Protein AF-A0A3G6PFH8-F1 (afdb_monomer)

Structure (mmCIF, N/CA/C/O backbone):
data_AF-A0A3G6PFH8-F1
#
_entry.id   AF-A0A3G6PFH8-F1
#
loop_
_atom_site.group_PDB
_atom_site.id
_atom_site.type_symbol
_atom_site.label_atom_id
_atom_site.label_alt_id
_atom_site.label_comp_id
_atom_site.label_asym_id
_atom_site.label_entity_id
_atom_site.label_seq_id
_atom_site.pdbx_PDB_ins_code
_atom_site.Cartn_x
_atom_site.Cartn_y
_atom_site.Cartn_z
_atom_site.occupancy
_atom_site.B_iso_or_equiv
_atom_site.auth_seq_id
_atom_site.auth_comp_id
_atom_site.auth_asym_id
_atom_site.auth_atom_id
_atom_site.pdbx_PDB_model_num
ATOM 1 N N . MET A 1 1 ? -8.688 24.737 15.561 1.00 39.75 1 MET A N 1
ATOM 2 C CA . MET A 1 1 ? -9.564 23.925 16.430 1.00 39.75 1 MET A CA 1
ATOM 3 C C . MET A 1 1 ? -8.776 22.702 16.841 1.00 39.75 1 MET A C 1
ATOM 5 O O . MET A 1 1 ? -8.365 21.952 15.962 1.00 39.75 1 MET A O 1
ATOM 9 N N . GLN A 1 2 ? -8.472 22.577 18.130 1.00 43.28 2 GLN A N 1
ATOM 10 C CA . GLN A 1 2 ? -7.888 21.355 18.678 1.00 43.28 2 GLN A CA 1
ATOM 11 C C . GLN A 1 2 ? -8.928 20.221 18.587 1.00 43.28 2 GLN A C 1
ATOM 13 O O . GLN A 1 2 ? -10.122 20.503 18.712 1.00 43.28 2 GLN A O 1
ATOM 18 N N . PRO A 1 3 ? -8.517 18.976 18.296 1.00 54.31 3 PRO A N 1
ATOM 19 C CA . PRO A 1 3 ? -9.426 17.833 18.287 1.00 54.31 3 PRO A CA 1
ATOM 20 C C . PRO A 1 3 ? -9.998 17.598 19.690 1.00 54.31 3 PRO A C 1
ATOM 22 O O . PRO A 1 3 ? -9.260 17.666 20.670 1.00 54.31 3 PRO A O 1
ATOM 25 N N . ASN A 1 4 ? -11.299 17.313 19.780 1.00 59.47 4 ASN A N 1
ATOM 26 C CA . ASN A 1 4 ? -11.934 16.930 21.039 1.00 59.47 4 ASN A CA 1
ATOM 27 C C . ASN A 1 4 ? -11.583 15.458 21.307 1.00 59.47 4 ASN A C 1
ATOM 29 O O . ASN A 1 4 ? -12.061 14.581 20.582 1.00 59.47 4 ASN A O 1
ATOM 33 N N . LEU A 1 5 ? -10.667 15.220 22.248 1.00 65.31 5 LEU A N 1
ATOM 34 C CA . LEU A 1 5 ? -10.137 13.901 22.592 1.00 65.31 5 LEU A CA 1
ATOM 35 C C . LEU A 1 5 ? -10.894 13.343 23.792 1.00 65.31 5 LEU A C 1
ATOM 37 O O . LEU A 1 5 ? -10.887 13.976 24.840 1.00 65.31 5 LEU A O 1
ATOM 41 N N . ILE A 1 6 ? -11.490 12.161 23.643 1.00 72.88 6 ILE A N 1
ATOM 42 C CA . ILE A 1 6 ? -12.331 11.553 24.683 1.00 72.88 6 ILE A CA 1
ATOM 43 C C . ILE A 1 6 ? -11.741 10.246 25.222 1.00 72.88 6 ILE A C 1
ATOM 45 O O . ILE A 1 6 ? -11.147 9.462 24.471 1.00 72.88 6 ILE A O 1
ATOM 49 N N . GLN A 1 7 ? -11.910 10.022 26.529 1.00 81.12 7 GLN A N 1
ATOM 50 C CA . GLN A 1 7 ? -11.615 8.754 27.214 1.00 81.12 7 GLN A CA 1
ATOM 51 C C . GLN A 1 7 ? -12.843 7.827 27.213 1.00 81.12 7 GLN A C 1
ATOM 53 O O . GLN A 1 7 ? -13.920 8.215 26.765 1.00 81.12 7 GLN A O 1
ATOM 58 N N . GLN A 1 8 ? -12.706 6.593 27.709 1.00 83.88 8 GLN A N 1
ATOM 59 C CA . GLN A 1 8 ? -13.779 5.594 27.646 1.00 83.88 8 GLN A CA 1
ATOM 60 C C . GLN A 1 8 ? -15.090 6.063 28.298 1.00 83.88 8 GLN A C 1
ATOM 62 O O . GLN A 1 8 ? -16.143 5.952 27.676 1.00 83.88 8 GLN A O 1
ATOM 67 N N . GLU A 1 9 ? -15.045 6.610 29.514 1.00 84.81 9 GLU A N 1
ATOM 68 C CA . GLU A 1 9 ? -16.251 7.097 30.205 1.00 84.81 9 GLU A CA 1
ATOM 69 C C . GLU A 1 9 ? -16.936 8.225 29.426 1.00 84.81 9 GLU A C 1
ATOM 71 O O . GLU A 1 9 ? -18.150 8.220 29.235 1.00 84.81 9 GLU A O 1
ATOM 76 N N . GLU A 1 10 ? -16.149 9.161 28.901 1.00 86.56 10 GLU A N 1
ATOM 77 C CA . GLU A 1 10 ? -16.643 10.275 28.095 1.00 86.56 10 GLU A CA 1
ATOM 78 C C . GLU A 1 10 ? -17.239 9.802 26.761 1.00 86.56 10 GLU A C 1
ATOM 80 O O . GLU A 1 10 ? -18.262 10.324 26.321 1.00 86.56 10 GLU A O 1
ATOM 85 N N . TYR A 1 11 ? -16.665 8.763 26.151 1.00 89.12 11 TYR A N 1
ATOM 86 C CA . TYR A 1 11 ? -17.206 8.122 24.955 1.00 89.12 11 TYR A CA 1
ATOM 87 C C . TYR A 1 11 ? -18.565 7.476 25.198 1.00 89.12 11 TYR A C 1
ATOM 89 O O . TYR A 1 11 ? -19.499 7.706 24.426 1.00 89.12 11 TYR A O 1
ATOM 97 N N . ILE A 1 12 ? -18.701 6.713 26.282 1.00 89.88 12 ILE A N 1
ATOM 98 C CA . ILE A 1 12 ? -19.975 6.090 26.650 1.00 89.88 12 ILE A CA 1
ATOM 99 C C . ILE A 1 12 ? -21.016 7.168 26.974 1.00 89.88 12 ILE A C 1
ATOM 101 O O . ILE A 1 12 ? -22.128 7.124 26.446 1.00 89.88 12 ILE A O 1
ATOM 105 N N . ASN A 1 13 ? -20.645 8.189 27.750 1.00 89.88 13 ASN A N 1
ATOM 106 C CA . ASN A 1 13 ? -21.526 9.316 28.064 1.00 89.88 13 ASN A CA 1
ATOM 107 C C . ASN A 1 13 ? -21.960 10.082 26.807 1.00 89.88 13 ASN A C 1
ATOM 109 O O . ASN A 1 13 ? -23.114 10.496 26.699 1.00 89.88 13 ASN A O 1
ATOM 113 N N . HIS A 1 14 ? -21.057 10.249 25.838 1.00 88.50 14 HIS A N 1
ATOM 114 C CA . HIS A 1 14 ? -21.364 10.875 24.558 1.00 88.50 14 HIS A CA 1
ATOM 115 C C . HIS A 1 14 ? -22.335 10.027 23.726 1.00 88.50 14 HIS A C 1
ATOM 117 O O . HIS A 1 14 ? -23.302 10.565 23.189 1.00 88.50 14 HIS A O 1
ATOM 123 N N . LEU A 1 15 ? -22.102 8.715 23.620 1.00 88.88 15 LEU A N 1
ATOM 124 C CA . LEU A 1 15 ? -22.983 7.792 22.894 1.00 88.88 15 LEU A CA 1
ATOM 125 C C . LEU A 1 15 ? -24.393 7.732 23.487 1.00 88.88 15 LEU A C 1
ATOM 127 O O . LEU A 1 15 ? -25.372 7.673 22.750 1.00 88.88 15 LEU A O 1
ATOM 131 N N . LEU A 1 16 ? -24.492 7.743 24.815 1.00 92.50 16 LEU A N 1
ATOM 132 C CA . LEU A 1 16 ? -25.754 7.616 25.542 1.00 92.50 16 LEU A CA 1
ATOM 133 C C . LEU A 1 16 ? -26.426 8.962 25.821 1.00 92.50 16 LEU A C 1
ATOM 135 O O . LEU A 1 16 ? -27.450 9.018 26.509 1.00 92.50 16 LEU A O 1
ATOM 139 N N . LYS A 1 17 ? -25.878 10.057 25.287 1.00 91.00 17 LYS A N 1
ATOM 140 C CA . LYS A 1 17 ? -26.437 11.394 25.460 1.00 91.00 17 LYS A CA 1
ATOM 141 C C . LYS A 1 17 ? -27.883 11.413 24.958 1.00 91.00 17 LYS A C 1
ATOM 143 O O . LYS A 1 17 ? -28.155 11.095 23.806 1.00 91.00 17 LYS A O 1
ATOM 148 N N . ASN A 1 18 ? -28.803 11.829 25.828 1.00 92.06 18 ASN A N 1
ATOM 149 C CA . ASN A 1 18 ? -30.253 11.871 25.586 1.00 92.06 18 ASN A CA 1
ATOM 150 C C . ASN A 1 18 ? -30.947 10.498 25.448 1.00 92.06 18 ASN A C 1
ATOM 152 O O . ASN A 1 18 ? -32.112 10.453 25.056 1.00 92.06 18 ASN A O 1
ATOM 156 N N . ILE A 1 19 ? -30.281 9.390 25.793 1.00 93.62 19 ILE A N 1
ATOM 157 C CA . ILE A 1 19 ? -30.895 8.055 25.823 1.00 93.62 19 ILE A CA 1
ATOM 158 C C . ILE A 1 19 ? -31.436 7.762 27.236 1.00 93.62 19 ILE A C 1
ATOM 160 O O . ILE A 1 19 ? -30.666 7.826 28.204 1.00 93.62 19 ILE A O 1
ATOM 164 N N . PRO A 1 20 ? -32.732 7.410 27.390 1.00 94.31 20 PRO A N 1
ATOM 165 C CA . PRO A 1 20 ? -33.303 7.005 28.678 1.00 94.31 20 PRO A CA 1
ATOM 166 C C . PRO A 1 20 ? -32.535 5.830 29.290 1.00 94.31 20 PRO A C 1
ATOM 168 O O . PRO A 1 20 ? -32.211 4.888 28.569 1.00 94.31 20 PRO A O 1
ATOM 171 N N . ARG A 1 21 ? -32.286 5.851 30.611 1.00 92.00 21 ARG A N 1
ATOM 172 C CA . ARG A 1 21 ? -31.471 4.831 31.313 1.00 92.00 21 ARG A CA 1
ATOM 173 C C . ARG A 1 21 ? -31.900 3.396 31.012 1.00 92.00 21 ARG A C 1
ATOM 175 O O . ARG A 1 21 ? -31.050 2.545 30.799 1.00 92.00 21 ARG A O 1
ATOM 182 N N . GLU A 1 22 ? -33.204 3.161 30.920 1.00 94.25 22 GLU A N 1
ATOM 183 C CA . GLU A 1 22 ? -33.795 1.850 30.621 1.00 94.25 22 GLU A CA 1
ATOM 184 C C . GLU A 1 22 ? -33.365 1.291 29.256 1.00 94.25 22 GLU A C 1
ATOM 186 O O . GLU A 1 22 ? -33.201 0.084 29.110 1.00 94.25 22 GLU A O 1
ATOM 191 N N . LYS A 1 23 ? -33.117 2.162 28.268 1.00 94.56 23 LYS A N 1
ATOM 192 C CA . LYS A 1 23 ? -32.720 1.780 26.902 1.00 94.56 23 LYS A CA 1
ATOM 193 C C . LYS A 1 23 ? -31.207 1.748 26.687 1.00 94.56 23 LYS A C 1
ATOM 195 O O . LYS A 1 23 ? -30.745 1.236 25.671 1.00 94.56 23 LYS A O 1
ATOM 200 N N . GLN A 1 24 ? -30.416 2.287 27.615 1.00 93.31 24 GLN A N 1
ATOM 201 C CA . GLN A 1 24 ? -28.958 2.362 27.466 1.00 93.31 24 GLN A CA 1
ATOM 202 C C . GLN A 1 24 ? -28.293 0.991 27.248 1.00 93.31 24 GLN A C 1
ATOM 204 O O . GLN A 1 24 ? -27.443 0.902 26.359 1.00 93.31 24 GLN A O 1
ATOM 209 N N . PRO A 1 25 ? -28.678 -0.092 27.958 1.00 93.44 25 PRO A N 1
ATOM 210 C CA . PRO A 1 25 ? -28.088 -1.409 27.726 1.00 93.44 25 PRO A CA 1
ATOM 211 C C . PRO A 1 25 ? -28.339 -1.941 26.311 1.00 93.44 25 PRO A C 1
ATOM 213 O O . PRO A 1 25 ? -27.457 -2.571 25.729 1.00 93.44 25 PRO A O 1
ATOM 216 N N . GLU A 1 26 ? -29.522 -1.689 25.746 1.00 94.81 26 GLU A N 1
ATOM 217 C CA . GLU A 1 26 ? -29.869 -2.108 24.383 1.00 94.81 26 GLU A CA 1
ATOM 218 C C . GLU A 1 26 ? -29.050 -1.336 23.347 1.00 94.81 26 GLU A C 1
ATOM 220 O O . GLU A 1 26 ? -28.430 -1.948 22.477 1.00 94.81 26 GLU A O 1
ATOM 225 N N . VAL A 1 27 ? -28.954 -0.012 23.505 1.00 94.50 27 VAL A N 1
ATOM 226 C CA . VAL A 1 27 ? -28.163 0.854 22.618 1.00 94.50 27 VAL A CA 1
ATOM 227 C C . VAL A 1 27 ? -26.681 0.471 22.635 1.00 94.50 27 VAL A C 1
ATOM 229 O O . VAL A 1 27 ? -26.058 0.402 21.576 1.00 94.50 27 VAL A O 1
ATOM 232 N N . LEU A 1 28 ? -26.107 0.174 23.807 1.00 94.81 28 LEU A N 1
ATOM 233 C CA . LEU A 1 28 ? -24.714 -0.280 23.904 1.00 94.81 28 LEU A CA 1
ATOM 234 C C . LEU A 1 28 ? -24.500 -1.615 23.185 1.00 94.81 28 LEU A C 1
ATOM 236 O O . LEU A 1 28 ? -23.532 -1.754 22.434 1.00 94.81 28 LEU A O 1
ATOM 240 N N . LYS A 1 29 ? -25.403 -2.585 23.378 1.00 95.31 29 LYS A N 1
ATOM 241 C CA . LYS A 1 29 ? -25.332 -3.892 22.706 1.00 95.31 29 LYS A CA 1
ATOM 242 C C . LYS A 1 29 ? -25.423 -3.754 21.189 1.00 95.31 29 LYS A C 1
ATOM 244 O O . LYS A 1 29 ? -24.652 -4.394 20.473 1.00 95.31 29 LYS A O 1
ATOM 249 N N . GLU A 1 30 ? -26.333 -2.919 20.697 1.00 96.06 30 GLU A N 1
ATOM 250 C CA . GLU A 1 30 ? -26.492 -2.673 19.264 1.00 96.06 30 GLU A CA 1
ATOM 251 C C . GLU A 1 30 ? -25.275 -1.947 18.676 1.00 96.06 30 GLU A C 1
ATOM 253 O O . GLU A 1 30 ? -24.742 -2.374 17.652 1.00 96.06 30 GLU A O 1
ATOM 258 N N . ALA A 1 31 ? -24.765 -0.914 19.353 1.00 95.06 31 ALA A N 1
ATOM 259 C CA . ALA A 1 31 ? -23.550 -0.215 18.940 1.00 95.06 31 ALA A CA 1
ATOM 260 C C . ALA A 1 31 ? -22.342 -1.162 18.873 1.00 95.06 31 ALA A C 1
ATOM 262 O O . ALA A 1 31 ? -21.577 -1.123 17.908 1.00 95.06 31 ALA A O 1
ATOM 263 N N . TYR A 1 32 ? -22.196 -2.048 19.863 1.00 95.44 32 TYR A N 1
ATOM 264 C CA . TYR A 1 32 ? -21.127 -3.043 19.893 1.00 95.44 32 TYR A CA 1
ATOM 265 C C . TYR A 1 32 ? -21.248 -4.048 18.747 1.00 95.44 32 TYR A C 1
ATOM 267 O O . TYR A 1 32 ? -20.271 -4.291 18.038 1.00 95.44 32 TYR A O 1
ATOM 275 N N . LYS A 1 33 ? -22.457 -4.566 18.498 1.00 96.38 33 LYS A N 1
ATOM 276 C CA . LYS A 1 33 ? -22.733 -5.449 17.358 1.00 96.38 33 LYS A CA 1
ATOM 277 C C . LYS A 1 33 ? -22.408 -4.767 16.026 1.00 96.38 33 LYS A C 1
ATOM 279 O O . LYS A 1 33 ? -21.685 -5.338 15.214 1.00 96.38 33 LYS A O 1
ATOM 284 N N . ASN A 1 34 ? -22.855 -3.528 15.837 1.00 96.50 34 ASN A N 1
ATOM 285 C CA . ASN A 1 34 ? -22.576 -2.757 14.627 1.00 96.50 34 ASN A CA 1
ATOM 286 C C . ASN A 1 34 ? -21.071 -2.522 14.437 1.00 96.50 34 ASN A C 1
ATOM 288 O O . ASN A 1 34 ? -20.571 -2.624 13.315 1.00 96.50 34 ASN A O 1
ATOM 292 N N . ALA A 1 35 ? -20.329 -2.254 15.515 1.00 95.50 35 ALA A N 1
ATOM 293 C CA . ALA A 1 35 ? -18.878 -2.105 15.455 1.00 95.50 35 ALA A CA 1
ATOM 294 C C . ALA A 1 35 ? -18.178 -3.421 15.062 1.00 95.50 35 ALA A C 1
ATOM 296 O O . ALA A 1 35 ? -17.274 -3.402 14.223 1.00 95.50 35 ALA A O 1
ATOM 297 N N . LEU A 1 36 ? -18.621 -4.564 15.602 1.00 95.62 36 LEU A N 1
ATOM 298 C CA . LEU A 1 36 ? -18.115 -5.893 15.234 1.00 95.62 36 LEU A CA 1
ATOM 299 C C . LEU A 1 36 ? -18.386 -6.230 13.763 1.00 95.62 36 LEU A C 1
ATOM 301 O O . LEU A 1 36 ? -17.460 -6.613 13.039 1.00 95.62 36 LEU A O 1
ATOM 305 N N . ASP A 1 37 ? -19.626 -6.047 13.313 1.00 9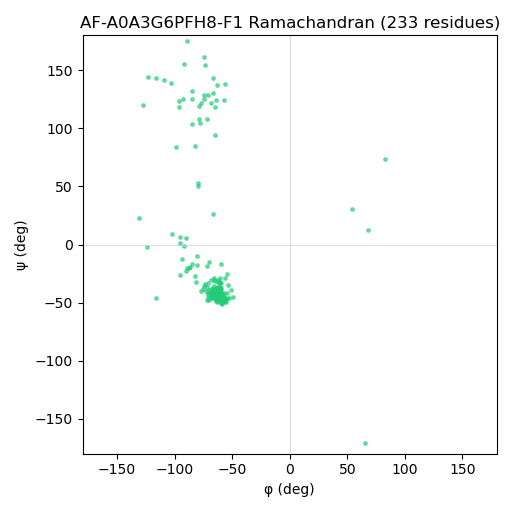7.38 37 ASP A N 1
ATOM 306 C CA . ASP A 1 37 ? -20.037 -6.331 11.937 1.00 97.38 37 ASP A CA 1
ATOM 307 C C . ASP A 1 37 ? -19.294 -5.424 10.946 1.00 97.38 37 ASP A C 1
ATOM 309 O O . ASP A 1 37 ? -18.766 -5.897 9.935 1.00 97.38 37 ASP A O 1
ATOM 313 N N . THR A 1 38 ? -19.141 -4.139 11.280 1.00 96.50 38 THR A N 1
ATOM 314 C CA . THR A 1 38 ? -18.393 -3.188 10.446 1.00 96.50 38 THR A CA 1
ATOM 315 C C . THR A 1 38 ? -16.901 -3.515 10.411 1.00 96.50 38 THR A C 1
ATOM 317 O O . THR A 1 38 ? -16.294 -3.487 9.340 1.00 96.50 38 THR A O 1
ATOM 320 N N . ARG A 1 39 ? -16.289 -3.906 11.538 1.00 95.00 39 ARG A N 1
ATOM 321 C CA . ARG A 1 39 ? -14.891 -4.368 11.551 1.00 95.00 39 ARG A CA 1
ATOM 322 C C . ARG A 1 39 ? -14.707 -5.584 10.646 1.00 95.00 39 ARG A C 1
ATOM 324 O O . ARG A 1 39 ? -13.749 -5.625 9.872 1.00 95.00 39 ARG A O 1
ATOM 331 N N . LYS A 1 40 ? -15.597 -6.575 10.739 1.00 95.69 40 LYS A N 1
ATOM 332 C CA . LYS A 1 40 ? -15.550 -7.775 9.891 1.00 95.69 40 LYS A CA 1
ATOM 333 C C . LYS A 1 40 ? -15.669 -7.402 8.412 1.00 95.69 40 LYS A C 1
ATOM 335 O O . LYS A 1 40 ? -14.890 -7.897 7.597 1.00 95.69 40 LYS A O 1
ATOM 340 N N . PHE A 1 41 ? -16.588 -6.499 8.084 1.00 95.50 41 PHE A N 1
ATOM 341 C CA . PHE A 1 41 ? -16.759 -5.977 6.732 1.00 95.50 41 PHE A CA 1
ATOM 342 C C . PHE A 1 41 ? -15.500 -5.262 6.212 1.00 95.50 41 PHE A C 1
ATOM 344 O O . PHE A 1 41 ? -15.053 -5.538 5.101 1.00 95.50 41 PHE A O 1
ATOM 351 N N . GLU A 1 42 ? -14.856 -4.417 7.022 1.00 93.94 42 GLU A N 1
ATOM 352 C CA . GLU A 1 42 ? -13.605 -3.742 6.644 1.00 93.94 42 GLU A CA 1
ATOM 353 C C . GLU A 1 42 ? -12.425 -4.705 6.443 1.00 93.94 42 GLU A C 1
ATOM 355 O O . GLU A 1 42 ? -11.543 -4.450 5.616 1.00 93.94 42 GLU A O 1
ATOM 360 N N . ILE A 1 43 ? -12.386 -5.823 7.175 1.00 93.50 43 ILE A N 1
ATOM 361 C CA . ILE A 1 43 ? -11.398 -6.889 6.952 1.00 93.50 43 ILE A CA 1
ATOM 362 C C . ILE A 1 43 ? -11.655 -7.588 5.610 1.00 93.50 43 ILE A C 1
ATOM 364 O O . ILE A 1 43 ? -10.709 -7.800 4.851 1.00 93.50 43 ILE A O 1
ATOM 368 N N . ASP A 1 44 ? -12.908 -7.910 5.286 1.00 95.12 44 ASP A N 1
ATOM 369 C CA . ASP A 1 44 ? -13.256 -8.538 4.003 1.00 95.12 44 ASP A CA 1
ATOM 370 C C . ASP A 1 44 ? -12.932 -7.610 2.822 1.00 95.12 44 ASP A C 1
ATOM 372 O O . ASP A 1 44 ? -12.233 -7.987 1.877 1.00 95.12 44 ASP A O 1
ATOM 376 N N . LEU A 1 45 ? -13.344 -6.343 2.913 1.00 93.44 45 LEU A N 1
ATOM 377 C CA . LEU A 1 45 ? -13.033 -5.344 1.898 1.00 93.44 45 LEU A CA 1
ATOM 378 C C . LEU A 1 45 ? -11.528 -5.124 1.723 1.00 93.44 45 LEU A C 1
ATOM 380 O O . LEU A 1 45 ? -11.072 -4.893 0.601 1.00 93.44 45 LEU A O 1
ATOM 384 N N . TYR A 1 46 ? -10.751 -5.181 2.805 1.00 93.25 46 TYR A N 1
ATOM 385 C CA . TYR A 1 46 ? -9.297 -5.074 2.735 1.00 93.25 46 TYR A CA 1
ATOM 386 C C . TYR A 1 46 ? -8.694 -6.151 1.828 1.00 93.25 46 TYR A C 1
ATOM 388 O O . TYR A 1 46 ? -7.912 -5.826 0.930 1.00 93.25 46 TYR A O 1
ATOM 396 N N . TRP A 1 47 ? -9.110 -7.405 2.010 1.00 92.25 47 TRP A N 1
ATOM 397 C CA . TRP A 1 47 ? -8.645 -8.513 1.181 1.00 92.25 47 TRP A CA 1
ATOM 398 C C . TRP A 1 47 ? -9.149 -8.413 -0.256 1.00 92.25 47 TRP A C 1
ATOM 400 O O . TRP A 1 47 ? -8.341 -8.529 -1.175 1.00 92.25 47 TRP A O 1
ATOM 410 N N . ARG A 1 48 ? -10.432 -8.087 -0.473 1.00 93.81 48 ARG A N 1
ATOM 411 C CA . ARG A 1 48 ? -10.980 -7.899 -1.830 1.00 93.81 48 ARG A CA 1
ATOM 412 C C . ARG A 1 48 ? -10.220 -6.836 -2.617 1.00 93.81 48 ARG A C 1
ATOM 414 O O . ARG A 1 48 ? -9.852 -7.065 -3.766 1.00 93.81 48 ARG A O 1
ATOM 421 N N . ARG A 1 49 ? -9.941 -5.684 -1.992 1.00 92.38 49 ARG A N 1
ATOM 422 C CA . ARG A 1 49 ? -9.149 -4.614 -2.618 1.00 92.38 49 ARG A CA 1
ATOM 423 C C . ARG A 1 49 ? -7.755 -5.113 -2.992 1.00 92.38 49 ARG A C 1
ATOM 425 O O . ARG A 1 49 ? -7.323 -4.869 -4.115 1.00 92.38 49 ARG A O 1
ATOM 432 N N . ALA A 1 50 ? -7.077 -5.829 -2.092 1.00 93.50 50 ALA A N 1
ATOM 433 C CA . ALA A 1 50 ? -5.755 -6.391 -2.368 1.00 93.50 50 ALA A CA 1
ATOM 434 C C . ALA A 1 50 ? -5.772 -7.362 -3.562 1.00 93.50 50 ALA A C 1
ATOM 436 O O . ALA A 1 50 ? -4.904 -7.258 -4.427 1.00 93.50 50 ALA A O 1
ATOM 437 N N . THR A 1 51 ? -6.786 -8.228 -3.668 1.00 94.88 51 THR A N 1
ATOM 438 C CA . THR A 1 51 ? -6.932 -9.162 -4.796 1.00 94.88 51 THR A CA 1
ATOM 439 C C . THR A 1 51 ? -7.017 -8.441 -6.141 1.00 94.88 51 THR A C 1
ATOM 441 O O . THR A 1 51 ? -6.338 -8.846 -7.084 1.00 94.88 51 THR A O 1
ATOM 444 N N . TYR A 1 52 ? -7.788 -7.350 -6.239 1.00 94.06 52 TYR A N 1
ATOM 445 C CA . TYR A 1 52 ? -7.876 -6.577 -7.484 1.00 94.06 52 TYR A CA 1
ATOM 446 C C . TYR A 1 52 ? -6.517 -5.999 -7.886 1.00 94.06 52 TYR A C 1
ATOM 448 O O . TYR A 1 52 ? -6.102 -6.142 -9.035 1.00 94.06 52 TYR A O 1
ATOM 456 N N . PHE A 1 53 ? -5.791 -5.395 -6.939 1.00 95.88 53 PHE A N 1
ATOM 457 C CA . PHE A 1 53 ? -4.458 -4.857 -7.214 1.00 95.88 53 PHE A CA 1
ATOM 458 C C . PHE A 1 53 ? -3.476 -5.948 -7.646 1.00 95.88 53 PHE A C 1
ATOM 460 O O . PHE A 1 53 ? -2.757 -5.749 -8.622 1.00 95.88 53 PHE A O 1
ATOM 467 N N . TRP A 1 54 ? -3.471 -7.108 -6.984 1.00 95.62 54 TRP A N 1
ATOM 468 C CA . TRP A 1 54 ? -2.628 -8.240 -7.383 1.00 95.62 54 TRP A CA 1
ATOM 469 C C . TRP A 1 54 ? -2.927 -8.722 -8.795 1.00 95.62 54 TRP A C 1
ATOM 471 O O . TRP A 1 54 ? -1.992 -8.924 -9.566 1.00 95.62 54 TRP A O 1
ATOM 481 N N . ALA A 1 55 ? -4.205 -8.853 -9.150 1.00 97.56 55 ALA A N 1
ATOM 482 C CA . ALA A 1 55 ? -4.607 -9.281 -10.483 1.00 97.56 55 ALA A CA 1
ATOM 483 C C . ALA A 1 55 ? -4.098 -8.315 -11.566 1.00 97.56 55 ALA A C 1
ATOM 485 O O . ALA A 1 55 ? -3.481 -8.752 -12.537 1.00 97.56 55 ALA A O 1
ATOM 486 N N . PHE A 1 56 ? -4.282 -7.003 -11.377 1.00 97.00 56 PHE A N 1
ATOM 487 C CA . PHE A 1 56 ? -3.790 -6.006 -12.333 1.00 97.00 56 PHE A CA 1
ATOM 488 C C . PHE A 1 56 ? -2.262 -5.971 -12.409 1.00 97.00 56 PHE A C 1
ATOM 490 O O . PHE A 1 56 ? -1.712 -5.968 -13.507 1.00 97.00 56 PHE A O 1
ATOM 497 N N . ILE A 1 57 ? -1.564 -5.996 -11.270 1.00 97.94 57 ILE A N 1
ATOM 498 C CA . ILE A 1 57 ? -0.093 -6.003 -11.234 1.00 97.94 57 ILE A CA 1
ATOM 499 C C . ILE A 1 57 ? 0.458 -7.246 -11.947 1.00 97.94 57 ILE A C 1
ATOM 501 O O . ILE A 1 57 ? 1.380 -7.124 -12.753 1.00 97.94 57 ILE A O 1
ATOM 505 N N . ALA A 1 58 ? -0.123 -8.424 -11.702 1.00 97.94 58 ALA A N 1
ATOM 506 C CA . ALA A 1 58 ? 0.276 -9.663 -12.362 1.00 97.94 58 ALA A CA 1
ATOM 507 C C . ALA A 1 58 ? 0.023 -9.608 -13.877 1.00 97.94 58 ALA A C 1
ATOM 509 O O . ALA A 1 58 ? 0.909 -9.957 -14.655 1.00 97.94 58 ALA A O 1
ATOM 510 N N . ALA A 1 59 ? -1.141 -9.114 -14.309 1.00 98.19 59 ALA A N 1
ATOM 511 C CA . ALA A 1 59 ? -1.455 -8.953 -15.728 1.00 98.19 59 ALA A CA 1
ATOM 512 C C . ALA A 1 59 ? -0.485 -7.987 -16.431 1.00 98.19 59 ALA A C 1
ATOM 514 O O . ALA A 1 59 ? 0.002 -8.286 -17.520 1.00 98.19 59 ALA A O 1
ATOM 515 N N . ILE A 1 60 ? -0.147 -6.862 -15.791 1.00 98.19 60 ILE A N 1
ATOM 516 C CA . ILE A 1 60 ? 0.828 -5.891 -16.311 1.00 98.19 60 ILE A CA 1
ATOM 517 C C . ILE A 1 60 ? 2.226 -6.514 -16.393 1.00 98.19 60 ILE A C 1
ATOM 519 O O . ILE A 1 60 ? 2.944 -6.293 -17.370 1.00 98.19 60 ILE A O 1
ATOM 523 N N . PHE A 1 61 ? 2.612 -7.320 -15.400 1.00 96.88 61 PHE A N 1
ATOM 524 C CA . PHE A 1 61 ? 3.881 -8.045 -15.417 1.00 96.88 61 PHE A CA 1
ATOM 525 C C . PHE A 1 61 ? 3.955 -9.037 -16.580 1.00 96.88 61 PHE A C 1
ATOM 527 O O . PHE A 1 61 ? 4.916 -9.002 -17.349 1.00 96.88 61 PHE A O 1
ATOM 534 N N . VAL A 1 62 ? 2.914 -9.851 -16.773 1.00 97.44 62 VAL A N 1
ATOM 535 C CA . VAL A 1 62 ? 2.814 -10.788 -17.903 1.00 97.44 62 VAL A CA 1
ATOM 536 C C . VAL A 1 62 ? 2.842 -10.048 -19.241 1.00 97.44 62 VAL A C 1
ATOM 538 O O . VAL A 1 62 ? 3.577 -10.453 -20.140 1.00 97.44 62 VAL A O 1
ATOM 541 N N . ALA A 1 63 ? 2.105 -8.942 -19.373 1.00 96.19 63 ALA A N 1
ATOM 542 C CA . ALA A 1 63 ? 2.106 -8.125 -20.584 1.00 96.19 63 ALA A CA 1
ATOM 543 C C . ALA A 1 63 ? 3.506 -7.567 -20.888 1.00 96.19 63 ALA A C 1
ATOM 545 O O . ALA A 1 63 ? 3.996 -7.703 -22.008 1.00 96.19 63 ALA A O 1
ATOM 546 N N . THR A 1 64 ? 4.180 -7.012 -19.876 1.00 94.56 64 THR A N 1
ATOM 547 C CA . THR A 1 64 ? 5.545 -6.478 -20.009 1.00 94.56 64 THR A CA 1
ATOM 548 C C . THR A 1 64 ? 6.515 -7.577 -20.440 1.00 94.56 64 THR A C 1
ATOM 550 O O . THR A 1 64 ? 7.236 -7.414 -21.420 1.00 94.56 64 THR A O 1
ATOM 553 N N . TYR A 1 65 ? 6.493 -8.728 -19.764 1.00 94.31 65 TYR A N 1
ATOM 554 C CA . TYR A 1 65 ? 7.332 -9.880 -20.098 1.00 94.31 65 TYR A CA 1
ATOM 555 C C . TYR A 1 65 ? 7.079 -10.390 -21.525 1.00 94.31 65 TYR A C 1
ATOM 557 O O . TYR A 1 65 ? 8.021 -10.589 -22.292 1.00 94.31 65 TYR A O 1
ATOM 565 N N . SER A 1 66 ? 5.811 -10.534 -21.918 1.00 93.88 66 SER A N 1
ATOM 566 C CA . SER A 1 66 ? 5.431 -10.983 -23.260 1.00 93.88 66 SER A CA 1
ATOM 567 C C . SER A 1 66 ? 5.905 -10.019 -24.351 1.00 93.88 66 SER A C 1
ATOM 569 O O . SER A 1 66 ? 6.333 -10.462 -25.416 1.00 93.88 66 SER A O 1
ATOM 571 N N . MET A 1 67 ? 5.842 -8.706 -24.117 1.00 91.44 67 MET A N 1
ATOM 572 C CA . MET A 1 67 ? 6.318 -7.702 -25.077 1.00 91.44 67 MET A CA 1
ATOM 573 C C . MET A 1 67 ? 7.842 -7.678 -25.205 1.00 91.44 67 MET A C 1
ATOM 575 O O . MET A 1 67 ? 8.348 -7.417 -26.292 1.00 91.44 67 MET A O 1
ATOM 579 N N . LEU A 1 68 ? 8.567 -7.953 -24.118 1.00 89.31 68 LEU A N 1
ATOM 580 C CA . LEU A 1 68 ? 10.031 -8.006 -24.131 1.00 89.31 68 LEU A CA 1
ATOM 581 C C . LEU A 1 68 ? 10.565 -9.275 -24.802 1.00 89.31 68 LEU A C 1
ATOM 583 O O . LEU A 1 68 ? 11.585 -9.215 -25.481 1.00 89.31 68 LEU A O 1
ATOM 587 N N . ASN A 1 69 ? 9.874 -10.405 -24.635 1.00 87.69 69 ASN A N 1
ATOM 588 C CA . ASN A 1 69 ? 10.301 -11.688 -25.201 1.00 87.69 69 ASN A CA 1
ATOM 589 C C . ASN A 1 69 ? 9.805 -11.948 -26.619 1.00 87.69 69 ASN A C 1
ATOM 591 O O . ASN A 1 69 ? 10.338 -12.810 -27.313 1.00 87.69 69 ASN A O 1
ATOM 595 N N . SER A 1 70 ? 8.760 -11.253 -27.052 1.00 81.25 70 SER A N 1
ATOM 596 C CA . SER A 1 70 ? 8.350 -11.318 -28.448 1.00 81.25 70 SER A CA 1
ATOM 597 C C . SER A 1 70 ? 9.332 -10.526 -29.312 1.00 81.25 70 SER A C 1
ATOM 599 O O . SER A 1 70 ? 9.924 -9.543 -28.871 1.00 81.25 70 SER A O 1
ATOM 601 N N . ASN A 1 71 ? 9.437 -10.874 -30.599 1.00 76.00 71 ASN A N 1
ATOM 602 C CA . ASN A 1 71 ? 10.143 -10.066 -31.609 1.00 76.00 71 ASN A CA 1
ATOM 603 C C . ASN A 1 71 ? 9.438 -8.713 -31.886 1.00 76.00 71 ASN A C 1
ATOM 605 O O . ASN A 1 71 ? 9.549 -8.151 -32.976 1.00 76.00 71 ASN A O 1
ATOM 609 N N . PHE A 1 72 ? 8.695 -8.186 -30.907 1.00 78.12 72 PHE A N 1
ATOM 610 C CA . PHE A 1 72 ? 7.864 -6.992 -30.973 1.00 78.12 72 PHE A CA 1
ATOM 611 C C . PHE A 1 72 ? 8.647 -5.771 -31.453 1.00 78.12 72 PHE A C 1
ATOM 613 O O . PHE A 1 72 ? 8.158 -5.018 -32.299 1.00 78.12 72 PHE A O 1
ATOM 620 N N . LEU A 1 73 ? 9.880 -5.617 -30.958 1.00 77.38 73 LEU A N 1
ATOM 621 C CA . LEU A 1 73 ? 10.802 -4.551 -31.351 1.00 77.38 73 LEU A CA 1
ATOM 622 C C . LEU A 1 73 ? 11.714 -4.925 -32.533 1.00 77.38 73 LEU A C 1
ATOM 624 O O . LEU A 1 73 ? 12.204 -4.026 -33.203 1.00 77.38 73 LEU A O 1
ATOM 628 N N . LEU A 1 74 ? 11.956 -6.215 -32.790 1.00 71.12 74 LEU A N 1
ATOM 629 C CA . LEU A 1 74 ? 12.979 -6.679 -33.744 1.00 71.12 74 LEU A CA 1
ATOM 630 C C . LEU A 1 74 ? 12.521 -6.665 -35.209 1.00 71.12 74 LEU A C 1
ATOM 632 O O . LEU A 1 74 ? 13.347 -6.520 -36.104 1.00 71.12 74 LEU A O 1
ATOM 636 N N . ASN A 1 75 ? 11.219 -6.796 -35.466 1.00 70.81 75 ASN A N 1
ATOM 637 C CA . ASN A 1 75 ? 10.696 -6.932 -36.831 1.00 70.81 75 ASN A CA 1
ATOM 638 C C . ASN A 1 75 ? 10.306 -5.597 -37.491 1.00 70.81 75 ASN A C 1
ATOM 640 O O . ASN A 1 75 ? 9.858 -5.596 -38.637 1.00 70.81 75 ASN A O 1
ATOM 644 N N . GLU A 1 76 ? 10.445 -4.471 -36.788 1.00 80.38 76 GLU A N 1
ATOM 645 C CA . GLU A 1 76 ? 9.972 -3.173 -37.267 1.00 80.38 76 GLU A CA 1
ATOM 646 C C . GLU A 1 76 ? 11.088 -2.376 -37.942 1.00 80.38 76 GLU A C 1
ATOM 648 O O . GLU A 1 76 ? 12.082 -2.022 -37.310 1.00 80.38 76 GLU A O 1
ATOM 653 N N . LYS A 1 77 ? 10.918 -2.077 -39.233 1.00 79.62 77 LYS A N 1
ATOM 654 C CA . LYS A 1 77 ? 11.882 -1.265 -39.995 1.00 79.62 77 LYS A CA 1
ATOM 655 C C . LYS A 1 77 ? 11.571 0.227 -39.928 1.00 79.62 77 LYS A C 1
ATOM 657 O O . LYS A 1 77 ? 12.460 1.038 -40.174 1.00 79.62 77 LYS A O 1
ATOM 662 N N . ASP A 1 78 ? 10.332 0.589 -39.600 1.00 88.06 78 ASP A N 1
ATOM 663 C CA . ASP A 1 78 ? 9.931 1.984 -39.485 1.00 88.06 78 ASP A CA 1
ATOM 664 C C . ASP A 1 78 ? 10.404 2.569 -38.135 1.00 88.06 78 ASP A C 1
ATOM 666 O O . ASP A 1 78 ? 10.004 2.087 -37.060 1.00 88.06 78 ASP A O 1
ATOM 670 N N . PRO A 1 79 ? 11.253 3.616 -38.146 1.00 86.94 79 PRO A N 1
ATOM 671 C CA . PRO A 1 79 ? 11.728 4.250 -36.922 1.00 86.94 79 PRO A CA 1
ATOM 672 C C . PRO A 1 79 ? 10.592 4.881 -36.104 1.00 86.94 79 PRO A C 1
ATOM 674 O O . PRO A 1 79 ? 10.658 4.870 -34.872 1.00 86.94 79 PRO A O 1
ATOM 677 N N . SER A 1 80 ? 9.536 5.386 -36.747 1.00 89.12 80 SER A N 1
ATOM 678 C CA . SER A 1 80 ? 8.396 6.006 -36.061 1.00 89.12 80 SER A CA 1
ATOM 679 C C . SER A 1 80 ? 7.591 4.974 -35.262 1.00 89.12 80 SER A C 1
ATOM 681 O O . SER A 1 80 ? 7.321 5.169 -34.073 1.00 89.12 80 SER A O 1
ATOM 683 N N . ILE A 1 81 ? 7.312 3.817 -35.868 1.00 88.75 81 ILE A N 1
ATOM 684 C CA . ILE A 1 81 ? 6.611 2.701 -35.221 1.00 88.75 81 ILE A CA 1
ATOM 685 C C . ILE A 1 81 ? 7.475 2.114 -34.100 1.00 88.75 81 ILE A C 1
ATOM 687 O O . ILE A 1 81 ? 6.972 1.790 -33.022 1.00 88.75 81 ILE A O 1
ATOM 691 N N . THR A 1 82 ? 8.791 2.040 -34.301 1.00 90.31 82 THR A N 1
ATOM 692 C CA . THR A 1 82 ? 9.734 1.594 -33.267 1.00 90.31 82 THR A CA 1
ATOM 693 C C . THR A 1 82 ? 9.684 2.487 -32.023 1.00 90.31 82 THR A C 1
ATOM 695 O O . THR A 1 82 ? 9.657 1.979 -30.898 1.00 90.31 82 THR A O 1
ATOM 698 N N . ILE A 1 83 ? 9.636 3.813 -32.194 1.00 90.56 83 ILE A N 1
ATOM 699 C CA . ILE A 1 83 ? 9.499 4.762 -31.076 1.00 90.56 83 ILE A CA 1
ATOM 700 C C . ILE A 1 83 ? 8.159 4.561 -30.358 1.00 90.56 83 ILE A C 1
ATOM 702 O O . ILE A 1 83 ? 8.140 4.456 -29.130 1.00 90.56 83 ILE A O 1
ATOM 706 N N . LEU A 1 84 ? 7.058 4.427 -31.104 1.00 91.38 84 LEU A N 1
ATOM 707 C CA . LEU A 1 84 ? 5.730 4.185 -30.532 1.00 91.38 84 LEU A CA 1
ATOM 708 C C . LEU A 1 84 ? 5.699 2.905 -29.681 1.00 91.38 84 LEU A C 1
ATOM 710 O O . LEU A 1 84 ? 5.197 2.911 -28.556 1.00 91.38 84 LEU A O 1
ATOM 714 N N . LYS A 1 85 ? 6.293 1.816 -30.178 1.00 91.88 85 LYS A N 1
ATOM 715 C CA . LYS A 1 85 ? 6.403 0.540 -29.457 1.00 91.88 85 LYS A CA 1
ATOM 716 C C . LYS A 1 85 ? 7.194 0.675 -28.152 1.00 91.88 85 LYS A C 1
ATOM 718 O O . LYS A 1 85 ? 6.767 0.143 -27.127 1.00 91.88 85 LYS A O 1
ATOM 723 N N . LYS A 1 86 ? 8.304 1.424 -28.153 1.00 93.44 86 LYS A N 1
ATOM 724 C CA . LYS A 1 86 ? 9.074 1.728 -26.929 1.00 93.44 86 LYS A CA 1
ATOM 725 C C . LYS A 1 86 ? 8.240 2.526 -25.922 1.00 93.44 86 LYS A C 1
ATOM 727 O O . LYS A 1 86 ? 8.222 2.183 -24.741 1.00 93.44 86 LYS A O 1
ATOM 732 N N . MET A 1 87 ? 7.512 3.547 -26.382 1.00 93.00 87 MET A N 1
ATOM 733 C CA . MET A 1 87 ? 6.616 4.341 -25.530 1.00 93.00 87 MET A CA 1
ATOM 734 C C . MET A 1 87 ? 5.484 3.501 -24.931 1.00 93.00 87 MET A C 1
ATOM 736 O O . MET A 1 87 ? 5.126 3.703 -23.769 1.00 93.00 87 MET A O 1
ATOM 740 N N . LEU A 1 88 ? 4.948 2.539 -25.686 1.00 94.44 88 LEU A N 1
ATOM 741 C CA . LEU A 1 88 ? 3.924 1.615 -25.203 1.00 94.44 88 LEU A CA 1
ATOM 742 C C . LEU A 1 88 ? 4.453 0.727 -24.068 1.00 94.44 88 LEU A C 1
ATOM 744 O O . LEU A 1 88 ? 3.799 0.622 -23.032 1.00 94.44 88 LEU A O 1
ATOM 748 N N . ILE A 1 89 ? 5.651 0.148 -24.225 1.00 94.88 89 ILE A N 1
ATOM 749 C CA . ILE A 1 89 ? 6.297 -0.655 -23.171 1.00 94.88 89 ILE A CA 1
ATOM 750 C C . ILE A 1 89 ? 6.463 0.180 -21.895 1.00 94.88 89 ILE A C 1
ATOM 752 O O . ILE A 1 89 ? 6.074 -0.255 -20.811 1.00 94.88 89 ILE A O 1
ATOM 756 N N . ILE A 1 90 ? 6.981 1.405 -22.021 1.00 95.56 90 ILE A N 1
ATOM 757 C CA . ILE A 1 90 ? 7.186 2.305 -20.875 1.00 95.56 90 ILE A CA 1
ATOM 758 C C . ILE A 1 90 ? 5.852 2.678 -20.220 1.00 95.56 90 ILE A C 1
ATOM 760 O O . ILE A 1 90 ? 5.760 2.723 -18.996 1.00 95.56 90 ILE A O 1
ATOM 764 N N . SER A 1 91 ? 4.801 2.889 -21.013 1.00 95.81 91 SER A N 1
ATOM 765 C CA . SER A 1 91 ? 3.463 3.219 -20.509 1.00 95.81 91 SER A CA 1
ATOM 766 C C . SER A 1 91 ? 2.845 2.067 -19.710 1.00 95.81 91 SER A C 1
ATOM 768 O O . SER A 1 91 ? 2.232 2.299 -18.670 1.00 95.81 91 SER A O 1
ATOM 770 N N . ILE A 1 92 ? 3.042 0.817 -20.138 1.00 96.88 92 ILE A N 1
ATOM 771 C CA . ILE A 1 92 ? 2.577 -0.374 -19.407 1.00 96.88 92 ILE A CA 1
ATOM 772 C C . ILE A 1 92 ? 3.331 -0.528 -18.081 1.00 96.88 92 ILE A C 1
ATOM 774 O O . ILE A 1 92 ? 2.723 -0.779 -17.041 1.00 96.88 92 ILE A O 1
ATOM 778 N N . VAL A 1 93 ? 4.642 -0.296 -18.081 1.00 97.25 93 VAL A N 1
ATOM 779 C CA . VAL A 1 93 ? 5.461 -0.320 -16.858 1.00 97.25 93 VAL A CA 1
ATOM 780 C C . VAL A 1 93 ? 5.051 0.799 -15.894 1.00 97.25 93 VAL A C 1
ATOM 782 O O . VAL A 1 93 ? 4.953 0.570 -14.685 1.00 97.25 93 VAL A O 1
ATOM 785 N N . LEU A 1 94 ? 4.730 1.987 -16.417 1.00 97.00 94 LEU A N 1
ATOM 786 C CA . LEU A 1 94 ? 4.177 3.090 -15.632 1.00 97.00 94 LEU A CA 1
ATOM 787 C C . LEU A 1 94 ? 2.839 2.703 -14.987 1.00 97.00 94 LEU A C 1
ATOM 789 O O . LEU A 1 94 ? 2.627 3.012 -13.816 1.00 97.00 94 LEU A O 1
ATOM 793 N N . LEU A 1 95 ? 1.958 1.983 -15.693 1.00 97.38 95 LEU A N 1
ATOM 794 C CA . LEU A 1 95 ? 0.743 1.434 -15.080 1.00 97.38 95 LEU A CA 1
ATOM 795 C C . LEU A 1 95 ? 1.087 0.491 -13.919 1.00 97.38 95 LEU A C 1
ATOM 797 O O . LEU A 1 95 ? 0.478 0.601 -12.857 1.00 97.38 95 LEU A O 1
ATOM 801 N N . GLY A 1 96 ? 2.094 -0.373 -14.069 1.00 97.75 96 GLY A N 1
ATOM 802 C CA . GLY A 1 96 ? 2.560 -1.257 -12.993 1.00 97.75 96 GLY A CA 1
ATOM 803 C C . GLY A 1 96 ? 2.972 -0.485 -11.737 1.00 97.75 96 GLY A C 1
ATOM 804 O O . GLY A 1 96 ? 2.527 -0.803 -10.627 1.00 97.75 96 GLY A O 1
ATOM 805 N N . TYR A 1 97 ? 3.735 0.596 -11.920 1.00 97.81 97 TYR A N 1
ATOM 806 C CA . TYR A 1 97 ? 4.079 1.534 -10.850 1.00 97.81 97 TYR A CA 1
ATOM 807 C C . TYR A 1 97 ? 2.832 2.167 -10.211 1.00 97.81 97 TYR A C 1
ATOM 809 O O . TYR A 1 97 ? 2.694 2.140 -8.987 1.00 97.81 97 TYR A O 1
ATOM 817 N N . LEU A 1 98 ? 1.902 2.693 -11.016 1.00 96.69 98 LEU A N 1
ATOM 818 C CA . LEU A 1 98 ? 0.693 3.371 -10.532 1.00 96.69 98 LEU A CA 1
ATOM 819 C C . LEU A 1 98 ? -0.217 2.442 -9.722 1.00 96.69 98 LEU A C 1
ATOM 821 O O . LEU A 1 98 ? -0.664 2.818 -8.637 1.00 96.69 98 LEU A O 1
ATOM 825 N N . PHE A 1 99 ? -0.464 1.223 -10.210 1.00 97.19 99 PHE A N 1
ATOM 826 C CA . PHE A 1 99 ? -1.268 0.232 -9.492 1.00 97.19 99 PHE A CA 1
ATOM 827 C C . PHE A 1 99 ? -0.599 -0.190 -8.180 1.00 97.19 99 PHE A C 1
ATOM 829 O O . PHE A 1 99 ? -1.282 -0.324 -7.167 1.00 97.19 99 PHE A O 1
ATOM 836 N N . SER A 1 100 ? 0.727 -0.326 -8.160 1.00 97.56 100 SER A N 1
ATOM 837 C CA . SER A 1 100 ? 1.469 -0.699 -6.947 1.00 97.56 100 SER A CA 1
ATOM 838 C C . SER A 1 100 ? 1.495 0.423 -5.907 1.00 97.56 100 SER A C 1
ATOM 840 O O . SER A 1 100 ? 1.259 0.180 -4.720 1.00 97.56 100 SER A O 1
ATOM 842 N N . LEU A 1 101 ? 1.685 1.669 -6.348 1.00 96.75 101 LEU A N 1
ATOM 843 C CA . LEU A 1 101 ? 1.627 2.842 -5.479 1.00 96.75 101 LEU A CA 1
ATOM 844 C C . LEU A 1 101 ? 0.207 3.060 -4.931 1.00 96.75 101 LEU A C 1
ATOM 846 O O . LEU A 1 101 ? 0.023 3.325 -3.739 1.00 96.75 101 LEU A O 1
ATOM 850 N N . GLY A 1 102 ? -0.808 2.911 -5.785 1.00 95.31 102 GLY A N 1
ATOM 851 C CA . GLY A 1 102 ? -2.213 2.954 -5.389 1.00 95.31 102 GLY A CA 1
ATOM 852 C C . GLY A 1 102 ? -2.541 1.878 -4.355 1.00 95.31 102 GLY A C 1
ATOM 853 O O . GLY A 1 102 ? -3.155 2.177 -3.329 1.00 95.31 102 GLY A O 1
ATOM 854 N N . TRP A 1 103 ? -2.053 0.655 -4.566 1.00 96.75 103 TRP A N 1
ATOM 855 C CA . TRP A 1 103 ? -2.201 -0.445 -3.618 1.00 96.75 103 TRP A CA 1
ATOM 856 C C . TRP A 1 103 ? -1.594 -0.114 -2.247 1.00 96.75 103 TRP A C 1
ATOM 858 O O . TRP A 1 103 ? -2.247 -0.317 -1.218 1.00 96.75 103 TRP A O 1
ATOM 868 N N . TYR A 1 104 ? -0.399 0.485 -2.216 1.00 95.69 104 TYR A N 1
ATOM 869 C CA . TYR A 1 104 ? 0.222 0.954 -0.975 1.00 95.69 104 TYR A CA 1
ATOM 870 C C . TYR A 1 104 ? -0.648 1.980 -0.233 1.00 95.69 104 TYR A C 1
ATOM 872 O O . TYR A 1 104 ? -0.888 1.843 0.973 1.00 95.69 104 TYR A O 1
ATOM 880 N N . PHE A 1 105 ? -1.183 2.982 -0.933 1.00 94.19 105 PHE A N 1
ATOM 881 C CA . PHE A 1 105 ? -2.050 3.984 -0.307 1.00 94.19 105 PHE A CA 1
ATOM 882 C C . PHE A 1 105 ? -3.376 3.402 0.184 1.00 94.19 105 PHE A C 1
ATOM 884 O O . PHE A 1 105 ? -3.792 3.703 1.306 1.00 94.19 105 PHE A O 1
ATOM 891 N N . VAL A 1 106 ? -4.003 2.513 -0.589 1.00 93.56 106 VAL A N 1
ATOM 892 C CA . VAL A 1 106 ? -5.232 1.818 -0.180 1.00 93.56 106 VAL A CA 1
ATOM 893 C C . VAL A 1 106 ? -4.993 0.949 1.056 1.00 93.56 106 VAL A C 1
ATOM 895 O O . VAL A 1 106 ? -5.823 0.954 1.970 1.00 93.56 106 VAL A O 1
ATOM 898 N N . ASN A 1 107 ? -3.851 0.262 1.147 1.00 94.00 107 ASN A N 1
ATOM 899 C CA . ASN A 1 107 ? -3.475 -0.513 2.332 1.00 94.00 107 ASN A CA 1
ATOM 900 C C . ASN A 1 107 ? -3.339 0.366 3.586 1.00 94.00 107 ASN A C 1
ATOM 902 O O . ASN A 1 107 ? -3.746 -0.042 4.679 1.00 94.00 107 ASN A O 1
ATOM 906 N N . ARG A 1 108 ? -2.781 1.577 3.453 1.00 91.69 108 ARG A N 1
ATOM 907 C CA . ARG A 1 108 ? -2.674 2.529 4.573 1.00 91.69 108 ARG A CA 1
ATOM 908 C C . ARG A 1 108 ? -4.030 3.105 4.967 1.00 91.69 108 ARG A C 1
ATOM 910 O O . ARG A 1 108 ? -4.348 3.115 6.153 1.00 91.69 108 ARG A O 1
ATOM 917 N N . GLY A 1 109 ? -4.836 3.523 3.991 1.00 91.00 109 GLY A N 1
ATOM 918 C CA . GLY A 1 109 ? -6.183 4.047 4.232 1.00 91.00 109 GLY A CA 1
ATOM 919 C C . GLY A 1 109 ? -7.093 3.018 4.903 1.00 91.00 109 GLY A C 1
ATOM 920 O O . GLY A 1 109 ? -7.743 3.323 5.899 1.00 91.00 109 GLY A O 1
ATOM 921 N N . SER A 1 110 ? -7.058 1.769 4.431 1.00 91.81 110 SER A N 1
ATOM 922 C CA . SER A 1 110 ? -7.828 0.668 5.025 1.00 91.81 110 SER A CA 1
ATOM 923 C C . SER A 1 110 ? -7.451 0.426 6.488 1.00 91.81 110 SER A C 1
ATOM 925 O O . SER A 1 110 ? -8.325 0.184 7.316 1.00 91.81 110 SER A O 1
ATOM 927 N N . LYS A 1 111 ? -6.158 0.527 6.838 1.00 91.19 111 LYS A N 1
ATOM 928 C CA . LYS A 1 111 ? -5.722 0.300 8.222 1.00 91.19 111 LYS A CA 1
ATOM 929 C C . LYS A 1 111 ? -6.202 1.393 9.180 1.00 91.19 111 LYS A C 1
ATOM 931 O O . LYS A 1 111 ? -6.445 1.088 10.344 1.00 91.19 111 LYS A O 1
ATOM 936 N N . VAL A 1 112 ? -6.372 2.633 8.715 1.00 90.12 112 VAL A N 1
ATOM 937 C CA . VAL A 1 112 ? -6.961 3.708 9.536 1.00 90.12 112 VAL A CA 1
ATOM 938 C C . VAL A 1 112 ? -8.396 3.355 9.924 1.00 90.12 112 VAL A C 1
ATOM 940 O O . VAL A 1 112 ? -8.732 3.409 11.102 1.00 90.12 112 VAL A O 1
ATOM 943 N N . TRP A 1 113 ? -9.212 2.922 8.961 1.00 90.50 113 TRP A N 1
ATOM 944 C CA . TRP A 1 113 ? -10.604 2.541 9.217 1.00 90.50 113 TRP A CA 1
ATOM 945 C C . TRP A 1 113 ? -10.732 1.280 10.070 1.00 90.50 113 TRP A C 1
ATOM 947 O O . TRP A 1 113 ? -11.529 1.262 11.004 1.00 90.50 113 TRP A O 1
ATOM 957 N N . GLN A 1 114 ? -9.899 0.265 9.830 1.00 92.50 114 GLN A N 1
ATOM 958 C CA . GLN A 1 114 ? -9.839 -0.907 10.708 1.00 92.50 114 GLN A CA 1
ATOM 959 C C . GLN A 1 114 ? -9.492 -0.510 12.143 1.00 92.50 114 GLN A C 1
ATOM 961 O O . GLN A 1 114 ? -10.190 -0.918 13.063 1.00 92.50 114 GLN A O 1
ATOM 966 N N . LYS A 1 115 ? -8.466 0.333 12.332 1.00 91.25 115 LYS A N 1
ATOM 967 C CA . LYS A 1 115 ? -8.069 0.802 13.664 1.00 91.25 115 LYS A CA 1
ATOM 968 C C . LYS A 1 115 ? -9.188 1.601 14.336 1.00 91.25 115 LYS A C 1
ATOM 970 O O . LYS A 1 115 ? -9.409 1.425 15.523 1.00 91.25 115 LYS A O 1
ATOM 975 N N . ASN A 1 116 ? -9.918 2.425 13.584 1.00 91.56 116 ASN A N 1
ATOM 976 C CA . ASN A 1 116 ? -11.059 3.175 14.108 1.00 91.56 116 ASN A CA 1
ATOM 977 C C . ASN A 1 116 ? -12.132 2.247 14.705 1.00 91.56 116 ASN A C 1
ATOM 979 O O . ASN A 1 116 ? -12.567 2.442 15.837 1.00 91.56 116 ASN A O 1
ATOM 983 N N . TRP A 1 117 ? -12.531 1.210 13.965 1.00 93.62 117 TRP A N 1
ATOM 984 C CA . TRP A 1 117 ? -13.536 0.255 14.440 1.00 93.62 117 TRP A CA 1
ATOM 985 C C . TRP A 1 117 ? -13.007 -0.693 15.522 1.00 93.62 117 TRP A C 1
ATOM 987 O O . TRP A 1 117 ? -13.755 -1.018 16.439 1.00 93.62 117 TRP A O 1
ATOM 997 N N . GLU A 1 118 ? -11.726 -1.078 15.470 1.00 92.06 118 GLU A N 1
ATOM 998 C CA .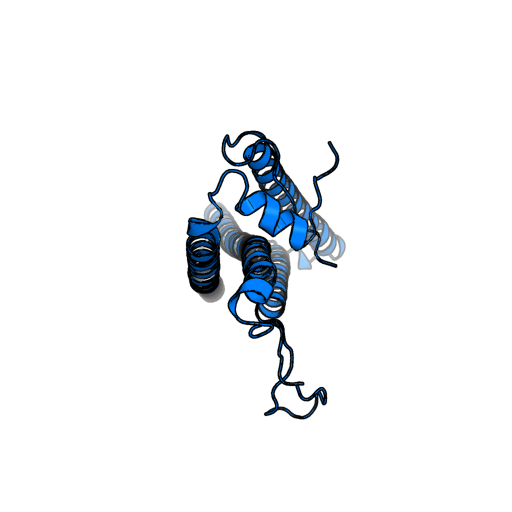 GLU A 1 118 ? -11.034 -1.772 16.569 1.00 92.06 118 GLU A CA 1
ATOM 999 C C . GLU A 1 118 ? -11.138 -0.952 17.866 1.00 92.06 118 GLU A C 1
ATOM 1001 O O . GLU A 1 118 ? -11.582 -1.476 18.882 1.00 92.06 118 GLU A O 1
ATOM 1006 N N . THR A 1 119 ? -10.869 0.355 17.810 1.00 90.56 119 THR A N 1
ATOM 1007 C CA . THR A 1 119 ? -10.990 1.242 18.974 1.00 90.56 119 THR A CA 1
ATOM 1008 C C . THR A 1 119 ? -12.431 1.354 19.485 1.00 90.56 119 THR A C 1
ATOM 1010 O O . THR A 1 119 ? -12.646 1.314 20.693 1.00 90.56 119 THR A O 1
ATOM 1013 N N . HIS A 1 120 ? -13.437 1.457 18.610 1.00 92.00 120 HIS A N 1
ATOM 1014 C CA . HIS A 1 120 ? -14.840 1.453 19.052 1.00 92.00 120 HIS A CA 1
ATOM 1015 C C . HIS A 1 120 ? -15.212 0.163 19.797 1.00 92.00 120 HIS A C 1
ATOM 1017 O O . HIS A 1 120 ? -15.859 0.226 20.842 1.00 92.00 120 HIS A O 1
ATOM 1023 N N . ILE A 1 121 ? -14.768 -0.993 19.294 1.00 92.75 121 ILE A N 1
ATOM 1024 C CA . ILE A 1 121 ? -14.955 -2.288 19.961 1.00 92.75 121 ILE A CA 1
ATOM 1025 C C . ILE A 1 121 ? -14.277 -2.270 21.333 1.00 92.75 121 ILE A C 1
ATOM 1027 O O . ILE A 1 121 ? -14.930 -2.611 22.314 1.00 92.75 121 ILE A O 1
ATOM 1031 N N . ASP A 1 122 ? -13.027 -1.810 21.420 1.00 89.75 122 ASP A N 1
ATOM 1032 C CA . ASP A 1 122 ? -12.258 -1.784 22.671 1.00 89.75 122 ASP A CA 1
ATOM 1033 C C . ASP A 1 122 ? -12.926 -0.939 23.770 1.00 89.75 122 ASP A C 1
ATOM 1035 O O . ASP A 1 122 ? -12.859 -1.291 24.953 1.00 89.75 122 ASP A O 1
ATOM 1039 N N . LEU A 1 123 ? -13.554 0.186 23.408 1.00 89.44 123 LEU A N 1
ATOM 1040 C CA . LEU A 1 123 ? -14.241 1.061 24.365 1.00 89.44 123 LEU A CA 1
ATOM 1041 C C . LEU A 1 123 ? -15.589 0.495 24.828 1.00 89.44 123 LEU A C 1
ATOM 1043 O O . LEU A 1 123 ? -15.951 0.650 25.995 1.00 89.44 123 LEU A O 1
ATOM 1047 N N . LEU A 1 124 ? -16.332 -0.141 23.918 1.00 91.62 124 LEU A N 1
ATOM 1048 C CA . LEU A 1 124 ? -17.654 -0.713 24.194 1.00 91.62 124 LEU A CA 1
ATOM 1049 C C . LEU A 1 124 ? -17.554 -2.038 24.960 1.00 91.62 124 LEU A C 1
ATOM 1051 O O . LEU A 1 124 ? -18.317 -2.278 25.895 1.00 91.62 124 LEU A O 1
ATOM 1055 N N . GLU A 1 125 ? -16.583 -2.873 24.601 1.00 90.06 125 GLU A N 1
ATOM 1056 C CA . GLU A 1 125 ? -16.377 -4.218 25.137 1.00 90.06 125 GLU A CA 1
ATOM 1057 C C . GLU A 1 125 ? -16.312 -4.247 26.672 1.00 90.06 125 GLU A C 1
ATOM 1059 O O . GLU A 1 125 ? -16.983 -5.059 27.309 1.00 90.06 125 GLU A O 1
ATOM 1064 N N . ASN A 1 126 ? -15.551 -3.325 27.265 1.00 85.00 126 ASN A N 1
ATOM 1065 C CA . ASN A 1 126 ? -15.352 -3.244 28.713 1.00 85.00 126 ASN A CA 1
ATOM 1066 C C . ASN A 1 126 ? -16.676 -3.129 29.493 1.00 85.00 126 ASN A C 1
ATOM 1068 O O . ASN A 1 126 ? -16.743 -3.560 30.639 1.00 85.00 126 ASN A O 1
ATOM 1072 N N . THR A 1 127 ? -17.715 -2.545 28.884 1.00 84.44 127 THR A N 1
ATOM 1073 C CA . THR A 1 127 ? -19.030 -2.355 29.521 1.00 84.44 127 THR A CA 1
ATOM 1074 C C . THR A 1 127 ? -19.970 -3.551 29.365 1.00 84.44 127 THR A C 1
ATOM 1076 O O . THR A 1 127 ? -20.923 -3.668 30.130 1.00 84.44 127 THR A O 1
ATOM 1079 N N . LEU A 1 128 ? -19.721 -4.437 28.395 1.00 88.19 128 LEU A N 1
ATOM 1080 C CA . LEU A 1 128 ? -20.648 -5.509 28.014 1.00 88.19 128 LEU A CA 1
ATOM 1081 C C . LEU A 1 128 ? -20.087 -6.912 28.262 1.00 88.19 128 LEU A C 1
ATOM 1083 O O . LEU A 1 128 ? -20.789 -7.766 28.800 1.00 88.19 128 LEU A O 1
ATOM 1087 N N . ASN A 1 129 ? -18.836 -7.153 27.8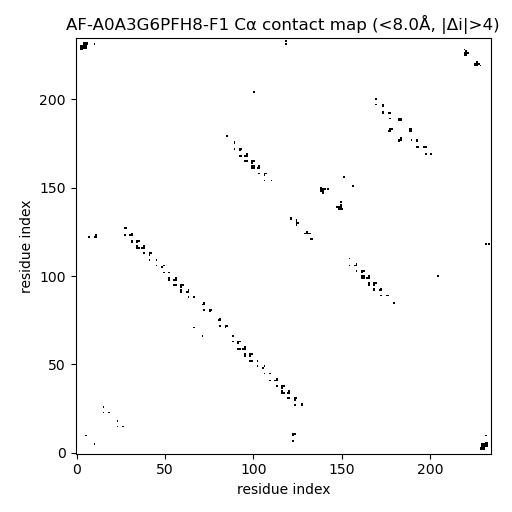65 1.00 84.56 129 ASN A N 1
ATOM 1088 C CA . ASN A 1 129 ? -18.273 -8.498 27.724 1.00 84.56 129 ASN A CA 1
ATOM 1089 C C . ASN A 1 129 ? -16.993 -8.714 28.555 1.00 84.56 129 ASN A C 1
ATOM 1091 O O . ASN A 1 129 ? -16.435 -9.811 28.536 1.00 84.56 129 ASN A O 1
ATOM 1095 N N . GLY A 1 130 ? -16.508 -7.692 29.271 1.00 82.50 130 GLY A N 1
ATOM 1096 C CA . GLY A 1 130 ? -15.159 -7.718 29.850 1.00 82.50 130 GLY A CA 1
ATOM 1097 C C . GLY A 1 130 ? -14.079 -7.728 28.754 1.00 82.50 130 GLY A C 1
ATOM 1098 O O . GLY A 1 130 ? -14.406 -7.532 27.595 1.00 82.50 130 GLY A O 1
ATOM 1099 N N . PRO A 1 131 ? -12.789 -7.942 29.060 1.00 85.56 131 PRO A N 1
ATOM 1100 C CA . PRO A 1 131 ? -11.678 -7.720 28.121 1.00 85.56 131 PRO A CA 1
ATOM 1101 C C . PRO A 1 131 ? -11.475 -8.860 27.096 1.00 85.56 131 PRO A C 1
ATOM 1103 O O . PRO A 1 131 ? -10.361 -9.369 26.954 1.00 85.56 131 PRO A O 1
ATOM 1106 N N . LEU A 1 132 ? -12.520 -9.301 26.391 1.00 87.19 132 LEU A N 1
ATOM 1107 C CA . LEU A 1 132 ? -12.462 -10.454 25.480 1.00 87.19 132 LEU A CA 1
ATOM 1108 C C . LEU A 1 132 ? -11.431 -10.262 24.345 1.00 87.19 132 LEU A C 1
ATOM 1110 O O . LEU A 1 132 ? -10.572 -11.123 24.161 1.00 87.19 132 LEU A O 1
ATOM 1114 N N . PHE A 1 133 ? -11.447 -9.138 23.628 1.00 84.25 133 PHE A N 1
ATOM 1115 C CA . PHE A 1 133 ? -10.503 -8.826 22.544 1.00 84.25 133 PHE A CA 1
ATOM 1116 C C . PHE A 1 133 ? -9.151 -8.308 23.043 1.00 84.25 133 PHE A C 1
ATOM 1118 O O . PHE A 1 133 ? -8.163 -8.346 22.305 1.00 84.25 133 PHE A O 1
ATOM 1125 N N . LYS A 1 134 ? -9.086 -7.858 24.299 1.00 83.50 134 LYS A N 1
ATOM 1126 C CA . LYS A 1 134 ? -7.846 -7.412 24.958 1.00 83.50 134 LYS A CA 1
ATOM 1127 C C . LYS A 1 134 ? -7.052 -8.563 25.577 1.00 83.50 134 LYS A C 1
ATOM 1129 O O . LYS A 1 134 ? -5.866 -8.407 25.862 1.00 83.50 134 LYS A O 1
ATOM 1134 N N . THR A 1 135 ? -7.682 -9.719 25.772 1.00 85.19 135 THR A N 1
ATOM 1135 C CA . THR A 1 135 ? -7.033 -10.910 26.326 1.00 85.19 135 THR A CA 1
ATOM 1136 C C . THR A 1 135 ? -6.337 -11.682 25.207 1.00 85.19 135 THR A C 1
ATOM 1138 O O . THR A 1 135 ? -6.974 -12.369 24.413 1.00 85.19 135 THR A O 1
ATOM 114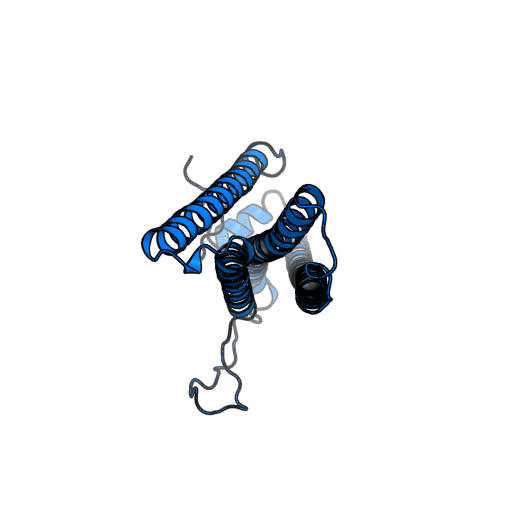1 N N . LEU A 1 136 ? -5.008 -11.566 25.132 1.00 85.44 136 LEU A N 1
ATOM 1142 C CA . LEU A 1 136 ? -4.197 -12.175 24.076 1.00 85.44 136 LEU A CA 1
ATOM 1143 C C . LEU A 1 136 ? -3.352 -13.336 24.604 1.00 85.44 136 LEU A C 1
ATOM 1145 O O . LEU A 1 136 ? -2.761 -13.264 25.681 1.00 85.44 136 LEU A O 1
ATOM 1149 N N . ILE A 1 137 ? -3.224 -14.385 23.790 1.00 85.69 137 ILE A N 1
ATOM 1150 C CA . ILE A 1 137 ? -2.242 -15.448 24.020 1.00 85.69 137 ILE A CA 1
ATOM 1151 C C . ILE A 1 137 ? -0.853 -14.874 23.746 1.00 85.69 137 ILE A C 1
ATOM 1153 O O . ILE A 1 137 ? -0.605 -14.300 22.683 1.00 85.69 137 ILE A O 1
ATOM 1157 N N . LYS A 1 138 ? 0.067 -15.045 24.701 1.00 83.19 138 LYS A N 1
ATOM 1158 C CA . LYS A 1 138 ? 1.457 -14.616 24.540 1.00 83.19 138 LYS A CA 1
ATOM 1159 C C . LYS A 1 138 ? 2.113 -15.439 23.420 1.00 83.19 138 LYS A C 1
ATOM 1161 O O . LYS A 1 138 ? 2.204 -16.659 23.554 1.00 83.19 138 LYS A O 1
ATOM 1166 N N . PRO A 1 139 ? 2.575 -14.806 22.332 1.00 82.81 139 PRO A N 1
ATOM 1167 C CA . PRO A 1 139 ? 3.204 -15.527 21.236 1.00 82.81 139 PRO A CA 1
ATOM 1168 C C . PRO A 1 139 ? 4.616 -15.985 21.614 1.00 82.81 139 PRO A C 1
ATOM 1170 O O . PRO A 1 139 ? 5.243 -15.435 22.527 1.00 82.81 139 PRO A O 1
ATOM 1173 N N . ASN A 1 140 ? 5.142 -16.958 20.869 1.00 79.38 140 ASN A N 1
ATOM 1174 C CA . ASN A 1 140 ? 6.557 -17.294 20.953 1.00 79.38 140 ASN A CA 1
ATOM 1175 C C . ASN A 1 140 ? 7.358 -16.201 20.234 1.00 79.38 140 ASN A C 1
ATOM 1177 O O . ASN A 1 140 ? 7.091 -15.882 19.078 1.00 79.38 140 ASN A O 1
ATOM 1181 N N . LEU A 1 141 ? 8.324 -15.607 20.931 1.00 82.62 141 LEU A N 1
ATOM 1182 C CA . LEU A 1 141 ? 9.171 -14.541 20.388 1.00 82.62 141 LEU A CA 1
ATOM 1183 C C . LEU A 1 141 ? 10.495 -15.070 19.826 1.00 82.62 141 LEU A C 1
ATOM 1185 O O . LEU A 1 141 ? 11.317 -14.284 19.358 1.00 82.62 141 LEU A O 1
ATOM 1189 N N . ASN A 1 142 ? 10.718 -16.386 19.855 1.00 84.88 142 ASN A N 1
ATOM 1190 C CA . ASN A 1 142 ? 11.863 -16.979 19.186 1.00 84.88 142 ASN A CA 1
ATOM 1191 C C . ASN A 1 142 ? 11.650 -16.928 17.666 1.00 84.88 142 ASN A C 1
ATOM 1193 O O . ASN A 1 142 ? 10.839 -17.661 17.109 1.00 84.88 142 ASN A O 1
ATOM 1197 N N . PHE A 1 143 ? 12.393 -16.057 16.988 1.00 78.88 143 PHE A N 1
ATOM 1198 C CA . PHE A 1 143 ? 12.299 -15.893 15.537 1.00 78.88 143 PHE A CA 1
ATOM 1199 C C . PHE A 1 143 ? 12.632 -17.184 14.767 1.00 78.88 143 PHE A C 1
ATOM 1201 O O . PHE A 1 143 ? 12.099 -17.422 13.687 1.00 78.88 143 PHE A O 1
ATOM 1208 N N . TRP A 1 144 ? 13.484 -18.042 15.335 1.00 84.69 144 TRP A N 1
ATOM 1209 C CA . TRP A 1 1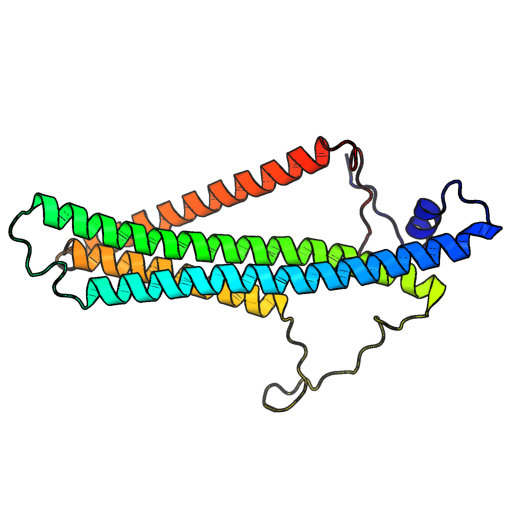44 ? 13.964 -19.257 14.676 1.00 84.69 144 TRP A CA 1
ATOM 1210 C C . TRP A 1 144 ? 12.983 -20.431 14.746 1.00 84.69 144 TRP A C 1
ATOM 1212 O O . TRP A 1 144 ? 13.181 -21.435 14.062 1.00 84.69 144 TRP A O 1
ATOM 1222 N N . SER A 1 145 ? 11.905 -20.334 15.531 1.00 84.75 145 SER A N 1
ATOM 1223 C CA . SER A 1 145 ? 10.858 -21.357 15.528 1.00 84.75 145 SER A CA 1
ATOM 1224 C C . SER A 1 145 ? 9.884 -21.143 14.367 1.00 84.75 145 SER A C 1
ATOM 1226 O O . SER A 1 145 ? 8.815 -20.556 14.532 1.00 84.75 145 SER A O 1
ATOM 1228 N N . LEU A 1 146 ? 10.252 -21.676 13.197 1.00 80.56 146 LEU A N 1
ATOM 1229 C CA . LEU A 1 146 ? 9.542 -21.505 11.919 1.00 80.56 146 LEU A CA 1
ATOM 1230 C C . LEU A 1 146 ? 8.046 -21.874 11.959 1.00 80.56 146 LEU A C 1
ATOM 1232 O O . LEU A 1 146 ? 7.243 -21.217 11.308 1.00 80.56 146 LEU A O 1
ATOM 1236 N N . ASN A 1 147 ? 7.660 -22.885 12.744 1.00 82.44 147 ASN A N 1
ATOM 1237 C CA . ASN A 1 147 ? 6.268 -23.354 12.842 1.00 82.44 147 ASN A CA 1
ATOM 1238 C C . ASN A 1 147 ? 5.487 -22.745 14.024 1.00 82.44 147 ASN A C 1
ATOM 1240 O O . ASN A 1 147 ? 4.379 -23.185 14.321 1.00 82.44 147 ASN A O 1
ATOM 1244 N N . SER A 1 148 ? 6.061 -21.779 14.748 1.00 81.19 148 SER A N 1
ATOM 1245 C CA . SER A 1 148 ? 5.424 -21.188 15.932 1.00 81.19 148 SER A CA 1
ATOM 1246 C C . SER A 1 148 ? 4.584 -19.946 15.608 1.00 81.19 148 SER A C 1
ATOM 1248 O O . SER A 1 148 ? 4.828 -19.247 14.627 1.00 81.19 148 SER A O 1
ATOM 1250 N N . TYR A 1 149 ? 3.601 -19.644 16.463 1.00 81.00 149 TYR A N 1
ATOM 1251 C CA . TYR A 1 149 ? 2.800 -18.422 16.365 1.00 81.00 149 TYR A CA 1
ATOM 1252 C C . TYR A 1 149 ? 3.652 -17.186 16.691 1.00 81.00 149 TYR A C 1
ATOM 1254 O O . TYR A 1 149 ? 4.167 -17.069 17.806 1.00 81.00 149 TYR A O 1
ATOM 1262 N N . TYR A 1 150 ? 3.741 -16.248 15.744 1.00 85.62 150 TYR A N 1
ATOM 1263 C CA . TYR A 1 150 ? 4.531 -15.018 15.854 1.00 85.62 150 TYR A CA 1
ATOM 1264 C C . TYR A 1 150 ? 3.645 -13.773 15.640 1.00 85.62 150 TYR A C 1
ATOM 1266 O O . TYR A 1 150 ? 2.737 -13.816 14.804 1.00 85.62 150 TYR A O 1
ATOM 1274 N N . PRO A 1 151 ? 3.874 -12.644 16.343 1.00 87.69 151 PRO A N 1
ATOM 1275 C CA . PRO A 1 151 ? 2.981 -11.480 16.315 1.00 87.69 151 PRO A CA 1
ATOM 1276 C C . PRO A 1 151 ? 3.164 -10.585 15.073 1.00 87.69 151 PRO A C 1
ATOM 1278 O O . PRO A 1 151 ? 3.357 -9.370 15.177 1.00 87.69 151 PRO A O 1
ATOM 1281 N N . PHE A 1 152 ? 3.101 -11.157 13.870 1.00 87.50 152 PHE A N 1
ATOM 1282 C CA . PHE A 1 152 ? 3.151 -10.365 12.642 1.00 87.50 152 PHE A CA 1
ATOM 1283 C C . PHE A 1 152 ? 1.835 -9.629 12.393 1.00 87.50 152 PHE A C 1
ATOM 1285 O O . PHE A 1 152 ? 0.753 -10.210 12.343 1.00 87.50 152 PHE A O 1
ATOM 1292 N N . SER A 1 153 ? 1.931 -8.321 12.154 1.00 89.12 153 SER A N 1
ATOM 1293 C CA . SER A 1 153 ? 0.792 -7.546 11.672 1.00 89.12 153 SER A CA 1
ATOM 1294 C C . SER A 1 153 ? 0.612 -7.776 10.177 1.00 89.12 153 SER A C 1
ATOM 1296 O O . SER A 1 153 ? 1.365 -7.231 9.368 1.00 89.12 153 SER A O 1
ATOM 1298 N N . VAL A 1 154 ? -0.438 -8.512 9.815 1.00 89.25 154 VAL A N 1
ATOM 1299 C CA . VAL A 1 154 ? -0.827 -8.780 8.419 1.00 89.25 154 VAL A CA 1
ATOM 1300 C C . VAL A 1 154 ? -0.878 -7.490 7.591 1.00 89.25 154 VAL A C 1
ATOM 1302 O O . VAL A 1 154 ? -0.299 -7.410 6.510 1.00 89.25 154 VAL A O 1
ATOM 1305 N N . SER A 1 155 ? -1.474 -6.424 8.140 1.00 88.94 155 SER A N 1
ATOM 1306 C CA . SER A 1 155 ? -1.554 -5.131 7.453 1.00 88.94 155 SER A CA 1
ATOM 1307 C C . SER A 1 155 ? -0.189 -4.490 7.187 1.00 88.94 155 SER A C 1
ATOM 1309 O O . SER A 1 155 ? -0.006 -3.881 6.134 1.00 88.94 155 SER A O 1
ATOM 1311 N N . LYS A 1 156 ? 0.775 -4.624 8.113 1.00 90.88 156 LYS A N 1
ATOM 1312 C CA . LYS A 1 156 ? 2.127 -4.066 7.935 1.00 90.88 156 LYS A CA 1
ATOM 1313 C C . LYS A 1 156 ? 2.915 -4.860 6.899 1.00 90.88 156 LYS A C 1
ATOM 1315 O O . LYS A 1 156 ? 3.584 -4.249 6.072 1.00 90.88 156 LYS A O 1
ATOM 1320 N N . VAL A 1 157 ? 2.789 -6.189 6.911 1.00 93.56 157 VAL A N 1
ATOM 1321 C CA . VAL A 1 157 ? 3.398 -7.062 5.895 1.00 93.56 157 VAL A CA 1
ATOM 1322 C C . VAL A 1 157 ? 2.915 -6.660 4.504 1.00 93.56 157 VAL A C 1
ATOM 1324 O O . VAL A 1 157 ? 3.730 -6.441 3.613 1.00 93.56 157 VAL A O 1
ATOM 1327 N N . ASN A 1 158 ? 1.608 -6.459 4.328 1.00 93.88 158 ASN A N 1
ATOM 1328 C CA . ASN A 1 158 ? 1.063 -6.088 3.024 1.00 93.88 158 ASN A CA 1
ATOM 1329 C C . ASN A 1 158 ? 1.477 -4.677 2.573 1.00 93.88 158 ASN A C 1
ATOM 1331 O O . ASN A 1 158 ? 1.757 -4.454 1.398 1.00 93.88 158 ASN A O 1
ATOM 1335 N N . GLN A 1 159 ? 1.536 -3.714 3.501 1.00 93.94 159 GLN A N 1
ATOM 1336 C CA . GLN A 1 159 ? 2.047 -2.369 3.213 1.00 93.94 159 GLN A CA 1
ATOM 1337 C C . GLN A 1 159 ? 3.507 -2.430 2.755 1.00 93.94 159 GLN A C 1
ATOM 1339 O O . GLN A 1 159 ? 3.852 -1.834 1.736 1.00 93.94 159 GLN A O 1
ATOM 1344 N N . PHE A 1 160 ? 4.341 -3.194 3.460 1.00 95.50 160 PHE A N 1
ATOM 1345 C CA . PHE A 1 160 ? 5.734 -3.402 3.081 1.00 95.50 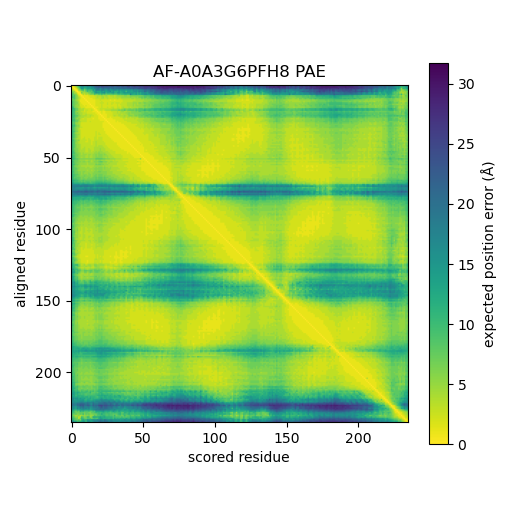160 PHE A CA 1
ATOM 1346 C C . PHE A 1 160 ? 5.853 -4.065 1.704 1.00 95.50 160 PHE A C 1
ATOM 1348 O O . PHE A 1 160 ? 6.552 -3.545 0.840 1.00 95.50 160 PHE A O 1
ATOM 1355 N N . LEU A 1 161 ? 5.089 -5.131 1.452 1.00 95.62 161 LEU A N 1
ATOM 1356 C CA . LEU A 1 161 ? 5.076 -5.818 0.161 1.00 95.62 161 LEU A CA 1
ATOM 1357 C C . LEU A 1 161 ? 4.680 -4.875 -0.984 1.00 95.62 161 LEU A C 1
ATOM 1359 O O . LEU A 1 161 ? 5.370 -4.816 -1.998 1.00 95.62 161 LEU A O 1
ATOM 1363 N N . SER A 1 162 ? 3.620 -4.081 -0.812 1.00 96.56 162 SER A N 1
ATOM 1364 C CA . SER A 1 162 ? 3.204 -3.101 -1.825 1.00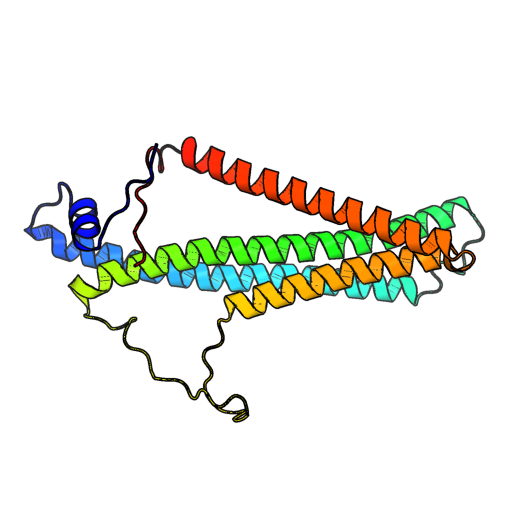 96.56 162 SER A CA 1
ATOM 1365 C C . SER A 1 162 ? 4.271 -2.036 -2.109 1.00 96.56 162 SER A C 1
ATOM 1367 O O . SER A 1 162 ? 4.437 -1.616 -3.256 1.00 96.56 162 SER A O 1
ATOM 1369 N N . LEU A 1 163 ? 5.057 -1.652 -1.099 1.00 95.88 163 LEU A N 1
ATOM 1370 C CA . LEU A 1 163 ? 6.192 -0.749 -1.269 1.00 95.88 163 LEU A CA 1
ATOM 1371 C C . LEU A 1 163 ? 7.344 -1.429 -2.024 1.00 95.88 163 LEU A C 1
ATOM 1373 O O . LEU A 1 163 ? 7.878 -0.831 -2.956 1.00 95.88 163 LEU A O 1
ATOM 1377 N N . CYS A 1 164 ? 7.677 -2.681 -1.698 1.00 97.69 164 CYS A N 1
ATOM 1378 C CA . CYS A 1 164 ? 8.674 -3.462 -2.437 1.00 97.69 164 CYS A CA 1
ATOM 1379 C C . CYS A 1 164 ? 8.303 -3.606 -3.916 1.00 97.69 164 CYS A C 1
ATOM 1381 O O . CYS A 1 164 ? 9.142 -3.367 -4.781 1.00 97.69 164 CYS A O 1
ATOM 1383 N N . VAL A 1 165 ? 7.043 -3.931 -4.216 1.00 97.88 165 VAL A N 1
ATOM 1384 C CA . VAL A 1 165 ? 6.558 -4.041 -5.599 1.00 97.88 165 VAL A CA 1
ATOM 1385 C C . VAL A 1 165 ? 6.606 -2.679 -6.303 1.00 97.88 165 VAL A C 1
ATOM 1387 O O . VAL A 1 165 ? 7.025 -2.598 -7.453 1.00 97.88 165 VAL A O 1
ATOM 1390 N N . THR A 1 166 ? 6.267 -1.586 -5.613 1.00 97.69 166 THR A N 1
ATOM 1391 C CA . THR A 1 166 ? 6.397 -0.230 -6.175 1.00 97.69 166 THR A CA 1
ATOM 1392 C C . THR A 1 166 ? 7.849 0.088 -6.543 1.00 97.69 166 THR A C 1
ATOM 1394 O O . THR A 1 166 ? 8.105 0.538 -7.657 1.00 97.69 166 THR A O 1
ATOM 1397 N N . ILE A 1 167 ? 8.805 -0.185 -5.645 1.00 97.06 167 ILE A N 1
ATOM 1398 C CA . ILE A 1 167 ? 10.242 0.005 -5.908 1.00 97.06 167 ILE A CA 1
ATOM 1399 C C . ILE A 1 167 ? 10.697 -0.872 -7.076 1.00 97.06 167 ILE A C 1
ATOM 1401 O O . ILE A 1 167 ? 11.414 -0.390 -7.950 1.00 97.06 167 ILE A O 1
ATOM 1405 N N . PHE A 1 168 ? 10.248 -2.127 -7.129 1.00 97.62 168 PHE A N 1
ATOM 1406 C CA . PHE A 1 168 ? 10.537 -3.032 -8.237 1.00 97.62 168 PHE A CA 1
ATOM 1407 C C . PHE A 1 168 ? 10.131 -2.426 -9.589 1.00 97.62 168 PHE A C 1
ATOM 1409 O O . PHE A 1 168 ? 10.942 -2.417 -10.513 1.00 97.62 168 PHE A O 1
ATOM 1416 N N . TRP A 1 169 ? 8.933 -1.841 -9.698 1.00 97.94 169 TRP A N 1
ATOM 1417 C CA . TRP A 1 169 ? 8.501 -1.175 -10.932 1.00 97.94 169 TRP A CA 1
ATOM 1418 C C . TRP A 1 169 ? 9.342 0.054 -11.281 1.00 97.94 169 TRP A C 1
ATOM 1420 O 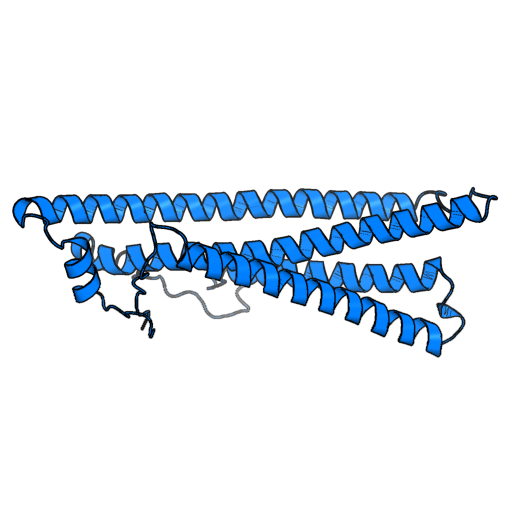O . TRP A 1 169 ? 9.651 0.253 -12.454 1.00 97.94 169 TRP A O 1
ATOM 1430 N N . VAL A 1 170 ? 9.761 0.850 -10.289 1.00 97.19 170 VAL A N 1
ATOM 1431 C CA . VAL A 1 170 ? 10.683 1.977 -10.520 1.00 97.19 170 VAL A CA 1
ATOM 1432 C C . VAL A 1 170 ? 12.011 1.474 -11.087 1.00 97.19 170 VAL A C 1
ATOM 1434 O O . VAL A 1 170 ? 12.493 2.008 -12.086 1.00 97.19 170 VAL A O 1
ATOM 1437 N N . LEU A 1 171 ? 12.598 0.437 -10.486 1.00 96.75 171 LEU A N 1
ATOM 1438 C CA . LEU A 1 171 ? 13.857 -0.150 -10.953 1.00 96.75 171 LEU A CA 1
ATOM 1439 C C . LEU A 1 171 ? 13.715 -0.732 -12.363 1.00 96.75 171 LEU A C 1
ATOM 1441 O O . LEU A 1 171 ? 14.547 -0.454 -13.225 1.00 96.75 171 LEU A O 1
ATOM 1445 N N . LEU A 1 172 ? 12.637 -1.474 -12.624 1.00 96.44 172 LEU A N 1
ATOM 1446 C CA . LEU A 1 172 ? 12.355 -2.036 -13.942 1.00 96.44 172 LEU A CA 1
ATOM 1447 C C . LEU A 1 172 ? 12.201 -0.937 -15.003 1.00 96.44 172 LEU A C 1
ATOM 1449 O O . LEU A 1 172 ? 12.766 -1.055 -16.088 1.00 96.44 172 LEU A O 1
ATOM 1453 N N . MET A 1 173 ? 11.493 0.152 -14.691 1.00 96.06 173 MET A N 1
ATOM 1454 C CA . MET A 1 173 ? 11.322 1.280 -15.611 1.00 96.06 173 MET A CA 1
ATOM 1455 C C . MET A 1 173 ? 12.658 1.934 -15.966 1.00 96.06 173 MET A C 1
ATOM 1457 O O . MET A 1 173 ? 12.921 2.194 -17.137 1.00 96.06 173 MET A O 1
ATOM 1461 N N . ASN A 1 174 ? 13.515 2.148 -14.967 1.00 95.56 174 ASN A N 1
ATOM 1462 C CA . ASN A 1 174 ? 14.860 2.685 -15.162 1.00 95.56 174 ASN A CA 1
ATOM 1463 C C . ASN A 1 174 ? 15.697 1.802 -16.091 1.00 95.56 174 ASN A C 1
ATOM 1465 O O . ASN A 1 174 ? 16.242 2.288 -17.082 1.00 95.56 174 ASN A O 1
ATOM 1469 N N . ILE A 1 175 ? 15.746 0.499 -15.802 1.00 94.50 175 ILE A N 1
ATOM 1470 C CA . ILE A 1 175 ? 16.456 -0.489 -16.622 1.00 94.50 175 ILE A CA 1
ATOM 1471 C C . ILE A 1 175 ? 15.944 -0.432 -18.066 1.00 94.50 175 ILE A C 1
ATOM 1473 O O . ILE A 1 175 ? 16.733 -0.294 -19.000 1.00 94.50 175 ILE A O 1
ATOM 1477 N N . LEU A 1 176 ? 14.625 -0.462 -18.264 1.00 94.50 176 LEU A N 1
ATOM 1478 C CA . LEU A 1 176 ? 14.034 -0.444 -19.600 1.00 94.50 176 LEU A CA 1
ATOM 1479 C C . LEU A 1 176 ? 14.325 0.848 -20.362 1.00 94.50 176 LEU A C 1
ATOM 1481 O O . LEU A 1 176 ? 14.641 0.777 -21.544 1.00 94.50 176 LEU A O 1
ATOM 1485 N N . ILE A 1 177 ? 14.280 2.016 -19.720 1.00 94.38 177 ILE A N 1
ATOM 1486 C CA . ILE A 1 177 ? 14.635 3.284 -20.374 1.00 94.38 177 ILE A CA 1
ATOM 1487 C C . ILE A 1 177 ? 16.096 3.256 -20.839 1.00 94.38 177 ILE A C 1
ATOM 1489 O O . ILE A 1 177 ? 16.384 3.611 -21.983 1.00 94.38 177 ILE A O 1
ATOM 1493 N N . ILE A 1 178 ? 17.011 2.774 -19.996 1.00 93.94 178 ILE A N 1
ATOM 1494 C CA . ILE A 1 178 ? 18.437 2.694 -20.332 1.00 93.94 178 ILE A CA 1
ATOM 1495 C C . ILE A 1 178 ? 18.669 1.792 -21.548 1.00 93.94 178 ILE A C 1
ATOM 1497 O O . ILE A 1 178 ? 19.360 2.201 -22.486 1.00 93.94 178 ILE A O 1
ATOM 1501 N N . PHE A 1 179 ? 18.069 0.599 -21.559 1.00 91.75 179 PHE A N 1
ATOM 1502 C CA . PHE A 1 179 ? 18.232 -0.361 -22.653 1.00 91.75 179 PHE A CA 1
ATOM 1503 C C . PHE A 1 179 ? 17.500 0.070 -23.932 1.00 91.75 179 PHE A C 1
ATOM 1505 O O . PHE A 1 179 ? 18.098 0.078 -25.005 1.00 91.75 179 PHE A O 1
ATOM 1512 N N . LEU A 1 180 ? 16.230 0.485 -23.851 1.00 90.94 180 LEU A N 1
ATOM 1513 C CA . LEU A 1 180 ? 15.423 0.830 -25.031 1.00 90.94 180 LEU A CA 1
ATOM 1514 C C . LEU A 1 180 ? 15.952 2.066 -25.772 1.00 90.94 180 LEU A C 1
ATOM 1516 O O . LEU A 1 180 ? 15.800 2.158 -26.996 1.00 90.94 180 LEU A O 1
ATOM 1520 N N . PHE A 1 181 ? 16.574 3.007 -25.059 1.00 89.94 181 PHE A N 1
ATOM 1521 C CA . PHE A 1 181 ? 17.169 4.213 -25.642 1.00 89.94 181 PHE A CA 1
ATOM 1522 C C . PHE A 1 181 ? 18.695 4.140 -25.781 1.00 89.94 181 PHE A C 1
ATOM 1524 O O . PHE A 1 181 ? 19.313 5.135 -26.148 1.00 89.94 181 PHE A O 1
ATOM 1531 N N . ASN A 1 182 ? 19.307 2.971 -25.553 1.00 90.12 182 ASN A N 1
ATOM 1532 C CA . ASN A 1 182 ? 20.755 2.755 -25.664 1.00 90.12 182 ASN A CA 1
ATOM 1533 C C . ASN A 1 182 ? 21.609 3.735 -24.828 1.00 90.12 182 ASN A C 1
ATOM 1535 O O . ASN A 1 182 ? 22.750 4.028 -25.192 1.00 90.12 182 ASN A O 1
ATOM 1539 N N . LEU A 1 183 ? 21.090 4.216 -23.693 1.00 90.25 183 LEU A N 1
ATOM 1540 C CA . LEU A 1 183 ? 21.778 5.189 -22.829 1.00 90.25 183 LEU A CA 1
ATOM 1541 C C . LEU A 1 183 ? 22.993 4.591 -22.109 1.00 90.25 183 LEU A C 1
ATOM 1543 O O . LEU A 1 183 ? 23.838 5.328 -21.617 1.00 90.25 183 LEU A O 1
ATOM 1547 N N . GLN A 1 184 ? 23.105 3.261 -22.083 1.00 89.00 184 GLN A N 1
ATOM 1548 C CA . GLN A 1 184 ? 24.231 2.525 -21.496 1.00 89.00 184 GLN A CA 1
ATOM 1549 C C . GLN A 1 184 ? 25.595 2.852 -22.123 1.00 89.00 184 GLN A C 1
ATOM 1551 O O . GLN A 1 184 ? 26.624 2.528 -21.539 1.00 89.00 184 GLN A O 1
ATOM 1556 N N . LYS A 1 185 ? 25.616 3.473 -23.313 1.00 87.25 185 LYS A N 1
ATOM 1557 C CA . LYS A 1 185 ? 26.856 3.874 -23.993 1.00 87.25 185 LYS A CA 1
ATOM 1558 C C . LYS A 1 185 ? 27.617 4.966 -23.241 1.00 87.25 185 LYS A C 1
ATOM 1560 O O . LYS A 1 185 ? 28.836 5.024 -23.348 1.00 87.25 185 LYS A O 1
ATOM 1565 N N . GLU A 1 186 ? 26.915 5.810 -22.488 1.00 91.12 186 GLU A N 1
ATOM 1566 C CA . GLU A 1 186 ? 27.506 6.950 -21.792 1.00 91.12 186 GLU A CA 1
ATOM 1567 C C . GLU A 1 186 ? 27.144 6.937 -20.307 1.00 91.12 186 GLU A C 1
ATOM 1569 O O . GLU A 1 186 ? 25.973 7.035 -19.926 1.00 91.12 186 GLU A O 1
ATOM 1574 N N . PHE A 1 187 ? 28.169 6.874 -19.447 1.00 87.12 187 PHE A N 1
ATOM 1575 C CA . PHE A 1 187 ? 27.979 6.757 -18.000 1.00 87.12 187 PHE A CA 1
ATOM 1576 C C . PHE A 1 187 ? 27.241 7.961 -17.379 1.00 87.12 187 PHE A C 1
ATOM 1578 O O . PHE A 1 187 ? 26.495 7.824 -16.412 1.00 87.12 187 PHE A O 1
ATOM 1585 N N . CYS A 1 188 ? 27.390 9.156 -17.942 1.00 91.25 188 CYS A N 1
ATOM 1586 C CA . CYS A 1 188 ? 26.644 10.315 -17.458 1.00 91.25 188 CYS A CA 1
ATOM 1587 C C . CYS A 1 188 ? 25.153 10.233 -17.833 1.00 91.25 188 CYS A C 1
ATOM 1589 O O . CYS A 1 188 ? 24.295 10.598 -17.029 1.00 91.25 188 CYS A O 1
ATOM 1591 N N . CYS A 1 189 ? 24.822 9.709 -19.017 1.00 88.50 189 CYS A N 1
ATOM 1592 C CA . CYS A 1 189 ? 23.453 9.681 -19.532 1.00 88.50 189 CYS A CA 1
ATOM 1593 C C . CYS A 1 189 ? 22.545 8.709 -18.777 1.00 88.50 189 CYS A C 1
ATOM 1595 O O . CYS A 1 189 ? 21.441 9.096 -18.389 1.00 88.50 189 CYS A O 1
ATOM 1597 N N . TRP A 1 190 ? 22.981 7.467 -18.535 1.00 90.31 190 TRP A N 1
ATOM 1598 C CA . TRP A 1 190 ? 22.171 6.510 -17.763 1.00 90.31 190 TRP A CA 1
ATOM 1599 C C . TRP A 1 190 ? 21.991 6.955 -16.298 1.00 90.31 190 TRP A C 1
ATOM 1601 O O . TRP A 1 190 ? 20.876 6.881 -15.788 1.00 90.31 190 TRP A O 1
ATOM 1611 N N . MET A 1 191 ? 23.017 7.525 -15.646 1.00 91.19 191 MET A N 1
ATOM 1612 C CA . MET A 1 191 ? 22.883 8.095 -14.297 1.00 91.19 191 MET A CA 1
ATOM 1613 C C . MET A 1 191 ? 21.892 9.260 -14.251 1.00 91.19 191 MET A C 1
ATOM 1615 O O . MET A 1 191 ? 21.010 9.291 -13.390 1.00 91.19 191 MET A O 1
ATOM 1619 N N . LEU A 1 192 ? 22.013 10.213 -15.180 1.00 92.69 192 LEU A N 1
ATOM 1620 C CA . LEU A 1 192 ? 21.111 11.360 -15.248 1.00 92.69 192 LEU A CA 1
ATOM 1621 C C . LEU A 1 192 ? 19.667 10.914 -15.519 1.00 92.69 192 LEU A C 1
ATOM 1623 O O . LEU A 1 192 ? 18.738 11.411 -14.884 1.00 92.69 192 LEU A O 1
ATOM 1627 N N . SER A 1 193 ? 19.480 9.932 -16.407 1.00 91.56 193 SER A N 1
ATOM 1628 C CA . SER A 1 193 ? 18.174 9.330 -16.682 1.00 91.56 193 SER A CA 1
ATOM 1629 C C . SER A 1 193 ? 17.556 8.712 -15.425 1.00 91.56 193 SER A C 1
ATOM 1631 O O . SER A 1 193 ? 16.382 8.969 -15.141 1.00 91.56 193 SER A O 1
ATOM 1633 N N . ILE A 1 194 ? 18.347 7.985 -14.625 1.00 93.31 194 ILE A N 1
ATOM 1634 C CA . ILE A 1 194 ? 17.867 7.393 -13.371 1.00 93.31 194 ILE A CA 1
ATOM 1635 C C . ILE A 1 194 ? 17.392 8.462 -12.392 1.00 93.31 194 ILE A C 1
ATOM 1637 O O . ILE A 1 194 ? 16.308 8.342 -11.812 1.00 93.31 194 ILE A O 1
ATOM 1641 N N . LEU A 1 195 ? 18.182 9.522 -12.223 1.00 94.44 195 LEU A N 1
ATOM 1642 C CA . LEU A 1 195 ? 17.848 10.612 -11.312 1.00 94.44 195 LEU A CA 1
ATOM 1643 C C . LEU A 1 195 ? 16.567 11.331 -11.748 1.00 94.44 195 LEU A C 1
ATOM 1645 O O . LEU A 1 195 ? 15.666 11.512 -10.930 1.00 94.44 195 LEU A O 1
ATOM 1649 N N . ILE A 1 196 ? 16.448 11.688 -13.031 1.00 94.12 196 ILE A N 1
ATOM 1650 C CA . ILE A 1 196 ? 15.282 12.412 -13.560 1.00 94.12 196 ILE A CA 1
ATOM 1651 C C . ILE A 1 196 ? 14.012 11.561 -13.454 1.00 94.12 196 ILE A C 1
ATOM 1653 O O . ILE A 1 196 ? 12.982 12.028 -12.962 1.00 94.12 196 ILE A O 1
ATOM 1657 N N . THR A 1 197 ? 14.058 10.308 -13.898 1.00 94.06 197 THR A N 1
ATOM 1658 C CA . THR A 1 197 ? 12.877 9.428 -13.906 1.00 94.06 197 THR A CA 1
ATOM 1659 C C . THR A 1 197 ? 12.435 9.070 -12.485 1.00 94.06 197 THR A C 1
ATOM 1661 O O . THR A 1 197 ? 11.251 9.152 -12.163 1.00 94.06 197 THR A O 1
ATOM 1664 N N . SER A 1 198 ? 13.371 8.774 -11.584 1.00 94.12 198 SER A N 1
ATOM 1665 C CA . SER A 1 198 ? 13.042 8.475 -10.186 1.00 94.12 198 SER A CA 1
ATOM 1666 C C . SER A 1 198 ? 12.499 9.709 -9.457 1.00 94.12 198 SER A C 1
ATOM 1668 O O . SER A 1 198 ? 11.529 9.603 -8.705 1.00 94.12 198 SER A O 1
ATOM 1670 N N . PHE A 1 199 ? 13.064 10.894 -9.716 1.00 96.00 199 PHE A N 1
ATOM 1671 C CA . PHE A 1 199 ? 12.579 12.149 -9.140 1.00 96.00 199 PHE A CA 1
ATOM 1672 C C . PHE A 1 199 ? 11.187 12.528 -9.659 1.00 96.00 199 PHE A C 1
ATOM 1674 O O . PHE A 1 199 ? 10.326 12.918 -8.873 1.00 96.00 199 PHE A O 1
ATOM 1681 N N . THR A 1 200 ? 10.926 12.370 -10.959 1.00 94.44 200 THR A N 1
ATOM 1682 C CA . THR A 1 200 ? 9.602 12.649 -11.545 1.00 94.44 200 THR A CA 1
ATOM 1683 C C . THR A 1 200 ? 8.525 11.713 -11.002 1.00 94.44 200 THR A C 1
ATOM 1685 O O . THR A 1 200 ? 7.458 12.189 -10.611 1.00 94.44 200 THR A O 1
ATOM 1688 N N . LEU A 1 201 ? 8.809 10.411 -10.881 1.00 95.19 201 LEU A N 1
ATOM 1689 C CA . LEU A 1 201 ? 7.896 9.464 -10.233 1.00 95.19 201 LEU A CA 1
ATOM 1690 C C . LEU A 1 201 ? 7.670 9.809 -8.756 1.00 95.19 201 LEU A C 1
ATOM 1692 O O . LEU A 1 201 ? 6.532 9.793 -8.286 1.00 95.19 201 LEU A O 1
ATOM 1696 N N . PHE A 1 202 ? 8.726 10.173 -8.024 1.00 94.62 202 PHE A N 1
ATOM 1697 C CA . PHE A 1 202 ? 8.603 10.604 -6.633 1.00 94.62 202 PHE A CA 1
ATOM 1698 C C . PHE A 1 202 ? 7.719 11.851 -6.494 1.00 94.62 202 PHE A C 1
ATOM 1700 O O . PHE A 1 202 ? 6.803 11.863 -5.669 1.00 94.62 202 PHE A O 1
ATOM 1707 N N . LEU A 1 203 ? 7.945 12.878 -7.320 1.00 95.06 203 LEU A N 1
ATOM 1708 C CA . LEU A 1 203 ? 7.122 14.086 -7.345 1.00 95.06 203 LEU A CA 1
ATOM 1709 C C . LEU A 1 203 ? 5.665 13.763 -7.668 1.00 95.06 203 LEU A C 1
ATOM 1711 O O . LEU A 1 203 ? 4.770 14.253 -6.979 1.00 95.06 203 LEU A O 1
ATOM 1715 N N . PHE A 1 204 ? 5.420 12.916 -8.669 1.00 93.31 204 PHE A N 1
ATOM 1716 C CA . PHE A 1 204 ? 4.074 12.471 -9.013 1.00 93.31 204 PHE A CA 1
ATOM 1717 C C . PHE A 1 204 ? 3.399 11.775 -7.824 1.00 93.31 204 PHE A C 1
ATOM 1719 O O . PHE A 1 204 ? 2.296 12.157 -7.427 1.00 93.31 204 PHE A O 1
ATOM 1726 N N . GLY A 1 205 ? 4.082 10.814 -7.195 1.00 92.81 205 GLY A N 1
ATOM 1727 C CA . GLY A 1 205 ? 3.572 10.116 -6.017 1.00 92.81 205 GLY A CA 1
ATOM 1728 C C . GLY A 1 205 ? 3.303 11.059 -4.841 1.00 92.81 205 GLY A C 1
ATOM 1729 O O . GLY A 1 205 ? 2.291 10.917 -4.151 1.00 92.81 205 GLY A O 1
ATOM 1730 N N . PHE A 1 206 ? 4.150 12.070 -4.643 1.00 92.69 206 PHE A N 1
ATOM 1731 C CA . PHE A 1 206 ? 3.974 13.090 -3.611 1.00 92.69 206 PHE A CA 1
ATOM 1732 C C . PHE A 1 206 ? 2.788 14.023 -3.889 1.00 92.69 206 PHE A C 1
ATOM 1734 O O . PHE A 1 206 ? 2.018 14.334 -2.975 1.00 92.69 206 PHE A O 1
ATOM 1741 N N . ILE A 1 207 ? 2.605 14.452 -5.140 1.00 92.44 207 ILE A N 1
ATOM 1742 C CA . ILE A 1 207 ? 1.449 15.253 -5.563 1.00 92.44 207 ILE A CA 1
ATOM 1743 C C . ILE A 1 207 ? 0.165 14.445 -5.372 1.00 92.44 207 ILE A C 1
ATOM 1745 O O . ILE A 1 207 ? -0.786 14.947 -4.770 1.00 92.44 207 ILE A O 1
ATOM 1749 N N . PHE A 1 208 ? 0.152 13.185 -5.809 1.00 90.06 208 PHE A N 1
ATOM 1750 C CA . PHE A 1 208 ? -0.992 12.291 -5.650 1.00 90.06 208 PHE A CA 1
ATOM 1751 C C . PHE A 1 208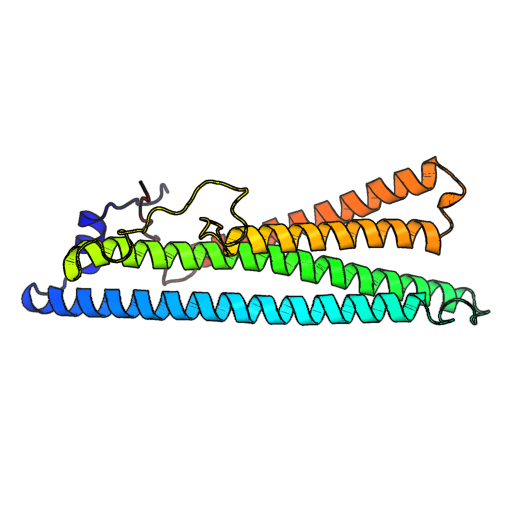 ? -1.334 12.057 -4.169 1.00 90.06 208 PHE A C 1
ATOM 1753 O O . PHE A 1 208 ? -2.493 12.172 -3.760 1.00 90.06 208 PHE A O 1
ATOM 1760 N N . TYR A 1 209 ? -0.323 11.842 -3.321 1.00 91.44 209 TYR A N 1
ATOM 1761 C CA . TYR A 1 209 ? -0.491 11.790 -1.867 1.00 91.44 209 TYR A CA 1
ATOM 1762 C C . TYR A 1 209 ? -1.110 13.083 -1.310 1.00 91.44 209 TYR A C 1
ATOM 1764 O O . TYR A 1 209 ? -2.094 13.043 -0.570 1.00 91.44 209 TYR A O 1
ATOM 1772 N N . LYS A 1 210 ? -0.583 14.253 -1.690 1.00 89.81 210 LYS A N 1
ATOM 1773 C CA . LYS A 1 210 ? -1.126 15.541 -1.232 1.00 89.81 210 LYS A CA 1
ATOM 1774 C C . LYS A 1 210 ? -2.579 15.738 -1.654 1.00 89.81 210 LYS A C 1
ATOM 1776 O O . LYS A 1 210 ? -3.378 16.219 -0.850 1.00 89.81 210 LYS A O 1
ATOM 1781 N N . GLN A 1 211 ? -2.931 15.379 -2.886 1.00 87.25 211 GLN A N 1
ATOM 1782 C CA . GLN A 1 211 ? -4.298 15.504 -3.392 1.00 87.25 211 GLN A CA 1
ATOM 1783 C C . GLN A 1 211 ? -5.265 14.585 -2.641 1.00 87.25 211 GLN A C 1
ATOM 1785 O O . GLN A 1 211 ? -6.309 15.054 -2.185 1.00 87.25 211 GLN A O 1
ATOM 1790 N N . THR A 1 212 ? -4.901 13.317 -2.444 1.00 84.88 212 THR A N 1
ATOM 1791 C CA . THR A 1 212 ? -5.741 12.338 -1.730 1.00 84.88 212 THR A CA 1
ATOM 1792 C C . THR A 1 212 ? -5.959 12.723 -0.264 1.00 84.88 212 THR A C 1
ATOM 1794 O O . THR A 1 212 ? -7.093 12.709 0.219 1.00 84.88 212 THR A O 1
ATOM 1797 N N . VAL A 1 213 ? -4.916 13.174 0.437 1.00 83.19 213 VAL A N 1
ATOM 1798 C CA . VAL A 1 213 ? -5.037 13.660 1.823 1.00 83.19 213 VAL A CA 1
ATOM 1799 C C . VAL A 1 213 ? -5.830 14.968 1.903 1.00 83.19 213 VAL A C 1
ATOM 1801 O O . VAL A 1 213 ? -6.690 15.122 2.772 1.00 83.19 213 VAL A O 1
ATOM 1804 N N . SER A 1 214 ? -5.594 15.912 0.986 1.00 80.69 214 SER A N 1
ATOM 1805 C CA . SER A 1 214 ? -6.347 17.174 0.924 1.00 80.69 214 SER A CA 1
ATOM 1806 C C . SER A 1 214 ? -7.837 16.929 0.682 1.00 80.69 214 SER A C 1
ATOM 1808 O O . SER A 1 214 ? -8.680 17.554 1.330 1.00 80.69 214 SER A O 1
ATOM 1810 N N . PHE A 1 215 ? -8.166 15.991 -0.208 1.00 76.44 215 PHE A N 1
ATOM 1811 C CA . PHE A 1 215 ? -9.535 15.564 -0.473 1.00 76.44 215 PHE A CA 1
ATOM 1812 C C . PHE A 1 215 ? -10.203 15.017 0.793 1.00 76.44 215 PHE A C 1
ATOM 1814 O O . PHE A 1 215 ? -11.280 15.490 1.161 1.00 76.44 215 PHE A O 1
ATOM 1821 N N . MET A 1 216 ? -9.528 14.117 1.516 1.00 73.56 216 MET A N 1
ATOM 1822 C CA . MET A 1 216 ? -10.024 13.584 2.790 1.00 73.56 216 MET A CA 1
ATOM 1823 C C . MET A 1 216 ? -10.254 14.688 3.826 1.00 73.56 216 MET A C 1
ATOM 1825 O O . MET A 1 216 ? -11.337 14.768 4.400 1.00 73.56 216 MET A O 1
ATOM 1829 N N . HIS A 1 217 ? -9.301 15.604 4.018 1.00 71.56 217 HIS A N 1
ATOM 1830 C CA . HIS A 1 217 ? -9.478 16.720 4.953 1.00 71.56 217 HIS A CA 1
ATOM 1831 C C . HIS A 1 217 ? -10.621 17.663 4.559 1.00 71.56 217 HIS A C 1
ATOM 1833 O O . HIS A 1 217 ? -11.336 18.158 5.433 1.00 71.56 217 HIS A O 1
ATOM 1839 N N . LYS A 1 218 ? -10.814 17.927 3.261 1.00 69.81 218 LYS A N 1
ATOM 1840 C CA . LYS A 1 218 ? -11.939 18.740 2.775 1.00 69.81 218 LYS A CA 1
ATOM 1841 C C . LYS A 1 218 ? -13.272 18.039 3.021 1.00 69.81 218 LYS A C 1
ATOM 1843 O O . LYS A 1 218 ? -14.200 18.698 3.484 1.00 69.81 218 LYS A O 1
ATOM 1848 N N . HIS A 1 219 ? -13.368 16.736 2.763 1.00 64.00 219 HIS A N 1
ATOM 1849 C CA . HIS A 1 219 ? -14.595 15.971 2.993 1.00 64.00 219 HIS A CA 1
ATOM 1850 C C . HIS A 1 219 ? -14.909 15.776 4.474 1.00 64.00 219 HIS A C 1
ATOM 1852 O O . HIS A 1 219 ? -16.061 15.955 4.859 1.00 64.00 219 HIS A O 1
ATOM 1858 N N . TRP A 1 220 ? -13.906 15.533 5.319 1.00 63.72 220 TRP A N 1
ATOM 1859 C CA . TRP A 1 220 ? -14.086 15.524 6.774 1.00 63.72 220 TRP A CA 1
ATOM 1860 C C . TRP A 1 220 ? -14.592 16.865 7.310 1.00 63.72 220 TRP A C 1
ATOM 1862 O O . TRP A 1 220 ? -15.380 16.885 8.244 1.00 63.72 220 TRP A O 1
ATOM 1872 N N . LYS A 1 221 ? -14.201 17.991 6.700 1.00 56.31 221 LYS A N 1
ATOM 1873 C CA . LYS A 1 221 ? -14.705 19.319 7.090 1.00 56.31 221 LYS A CA 1
ATOM 1874 C C . LYS A 1 221 ? -16.075 19.669 6.496 1.00 56.31 221 LYS A C 1
ATOM 1876 O O . LYS A 1 221 ? -16.816 20.428 7.115 1.00 56.31 221 LYS A O 1
ATOM 1881 N N . LYS A 1 222 ? -16.394 19.198 5.283 1.00 53.50 222 LYS A N 1
ATOM 1882 C CA . LYS A 1 222 ? -17.614 19.581 4.543 1.00 53.50 222 LYS A CA 1
ATOM 1883 C C . LYS A 1 222 ? -18.790 18.619 4.717 1.00 53.50 222 LYS A C 1
ATOM 1885 O O . LYS A 1 222 ? -19.926 19.058 4.558 1.00 53.50 222 LYS A O 1
ATOM 1890 N N . GLY A 1 223 ? -18.551 17.344 5.016 1.00 46.66 223 GLY A N 1
ATOM 1891 C CA . GLY A 1 223 ? -19.620 16.376 5.247 1.00 46.66 223 GLY A CA 1
ATOM 1892 C C . GLY A 1 223 ? -20.438 16.765 6.478 1.00 46.66 223 GLY A C 1
ATOM 1893 O O . GLY A 1 223 ? -19.883 16.909 7.564 1.00 46.66 223 GLY A O 1
ATOM 1894 N N . SER A 1 224 ? -21.754 16.920 6.324 1.00 45.31 224 SER A N 1
ATOM 1895 C CA . SER A 1 224 ? -22.683 17.196 7.431 1.00 45.31 224 SER A CA 1
ATOM 1896 C C . SER A 1 224 ? -22.589 16.168 8.569 1.00 45.31 224 SER A C 1
ATOM 1898 O O . SER A 1 224 ? -22.850 16.528 9.709 1.00 45.31 224 SER A O 1
ATOM 1900 N N . ALA A 1 225 ? -22.143 14.938 8.283 1.00 51.50 225 ALA A N 1
ATOM 1901 C CA . ALA A 1 225 ? -21.924 13.872 9.264 1.00 51.50 225 ALA A CA 1
ATOM 1902 C C . ALA A 1 225 ? -20.707 14.079 10.194 1.00 51.50 225 ALA A C 1
ATOM 1904 O O . ALA A 1 225 ? -20.639 13.449 11.242 1.00 51.50 225 ALA A O 1
ATOM 1905 N N . TYR A 1 226 ? -19.752 14.950 9.837 1.00 52.81 226 TYR A N 1
ATOM 1906 C CA . TYR A 1 226 ? -18.490 15.135 10.574 1.00 52.81 226 TYR A CA 1
ATOM 1907 C C . TYR A 1 226 ? -18.177 16.609 10.867 1.00 52.81 226 TYR A C 1
ATOM 1909 O O . TYR A 1 226 ? -17.020 16.970 11.078 1.00 52.81 226 TYR A O 1
ATOM 1917 N N . LYS A 1 227 ? -19.180 17.497 10.886 1.00 47.97 227 LYS A N 1
ATOM 1918 C CA . LYS A 1 227 ? -18.994 18.863 11.401 1.00 47.97 227 LYS A CA 1
ATOM 1919 C C . LYS A 1 227 ? -18.675 18.769 12.902 1.00 47.97 227 LYS A C 1
ATOM 1921 O O . LYS A 1 227 ? -19.590 18.712 13.710 1.00 47.97 227 LYS A O 1
ATOM 1926 N N . ASN A 1 228 ? -17.382 18.754 13.237 1.00 58.59 228 ASN A N 1
ATOM 1927 C CA . ASN A 1 228 ? -16.779 18.491 14.557 1.00 58.59 228 ASN A CA 1
ATOM 1928 C C . ASN A 1 228 ? -16.622 16.990 14.874 1.00 58.59 228 ASN A C 1
ATOM 1930 O O . ASN A 1 228 ? -17.361 16.459 15.700 1.00 58.59 228 ASN A O 1
ATOM 1934 N N . PRO A 1 229 ? -15.662 16.290 14.239 1.00 62.25 229 PRO A N 1
ATOM 1935 C CA . PRO A 1 229 ? -15.397 14.898 14.571 1.00 62.25 229 PRO A CA 1
ATOM 1936 C C . PRO A 1 229 ? -14.837 14.798 15.996 1.00 62.25 229 PRO A C 1
ATOM 1938 O O . PRO A 1 229 ? -13.888 15.505 16.350 1.00 62.25 229 PRO A O 1
ATOM 1941 N N . THR A 1 230 ? -15.421 13.910 16.796 1.00 66.31 230 THR A N 1
ATOM 1942 C CA . THR A 1 230 ? -14.894 13.535 18.109 1.00 66.31 230 THR A CA 1
ATOM 1943 C C . THR A 1 230 ? -13.847 12.446 17.912 1.00 66.31 230 THR A C 1
ATOM 1945 O O . THR A 1 230 ? -14.122 11.433 17.267 1.00 66.31 230 THR A O 1
ATOM 1948 N N . TYR A 1 231 ? -12.640 12.657 18.431 1.00 73.06 231 TYR A N 1
ATOM 1949 C CA . TYR A 1 231 ? -11.546 11.699 18.307 1.00 73.06 231 TYR A CA 1
ATOM 1950 C C . TYR A 1 231 ? -11.381 10.945 19.618 1.00 73.06 231 TYR A C 1
ATOM 1952 O O . TYR A 1 231 ? -11.441 11.527 20.695 1.00 73.06 231 TYR A O 1
ATOM 1960 N N . ILE A 1 232 ? -11.140 9.644 19.534 1.00 70.94 232 ILE A N 1
ATOM 1961 C CA . ILE A 1 232 ? -10.841 8.837 20.715 1.00 70.94 232 ILE A CA 1
ATOM 1962 C C . ILE A 1 232 ? -9.349 8.949 21.006 1.00 70.94 232 ILE A C 1
ATOM 1964 O O . ILE A 1 232 ? -8.528 8.784 20.096 1.00 70.94 232 ILE A O 1
ATOM 1968 N N . ASN A 1 233 ? -8.995 9.201 22.266 1.00 71.12 233 ASN A N 1
ATOM 1969 C CA . ASN A 1 233 ? -7.607 9.079 22.678 1.00 71.12 233 ASN A CA 1
ATOM 1970 C C . ASN A 1 233 ? -7.250 7.597 22.865 1.00 71.12 233 ASN A C 1
ATOM 1972 O O . ASN A 1 233 ? -7.874 6.893 23.656 1.00 71.12 233 ASN A O 1
ATOM 1976 N N . ILE A 1 234 ? -6.246 7.138 22.124 1.00 56.44 234 ILE A N 1
ATOM 1977 C CA . ILE A 1 234 ? -5.689 5.793 22.242 1.00 56.44 234 ILE A CA 1
ATOM 1978 C C . ILE A 1 234 ? -4.437 5.941 23.108 1.00 56.44 234 ILE A C 1
ATOM 1980 O O . ILE A 1 234 ? -3.348 6.133 22.567 1.00 56.44 234 ILE A O 1
ATOM 1984 N N . ASN A 1 235 ? -4.619 5.941 24.431 1.00 51.28 235 ASN A N 1
ATOM 1985 C CA . ASN A 1 235 ? -3.509 5.745 25.366 1.00 51.28 235 ASN A CA 1
ATOM 1986 C C . ASN A 1 235 ? -3.093 4.272 25.353 1.00 51.28 235 ASN A C 1
ATOM 1988 O O . ASN A 1 235 ? -4.001 3.417 25.459 1.00 51.28 235 ASN A O 1
#

Radius of gyration: 25.06 Å; Cα contacts (8 Å, |Δi|>4): 151; chains: 1; bounding box: 62×47×71 Å

Mean predicted aligned error: 6.84 Å

Secondary structure (DSSP, 8-state):
---EEE-HHHHHHHHTTT--GGGHHHHHHHHHHHHHHHHHHHHHHHHHHHHHHHHHHHHHHHHHHHHHHSTTTTS---HHHHHHHHHHHHHHHHHHHHHHHHHHHHHHHHHHHHHHHHHHHHHHHHHHT-STTT--PPPP--TT-TTS-----HHHHHHHHHHHHHHHHHHHHHHHHHHHTTGGG-HHHHHHHHHHHHHHHHHHHHHHHHHHHHHHHHHHHH-GGGSSPEEEP--

pLDDT: mean 87.7, std 11.74, range [39.75, 98.19]

Solvent-accessible surface area (backbone atoms only — not comparable to full-atom values): 13148 Å² total; per-residue (Å²): 131,82,78,53,69,34,52,61,69,55,46,53,53,59,72,46,59,94,53,59,76,89,51,42,66,58,52,52,53,50,52,41,49,52,29,53,53,50,38,54,49,51,53,52,50,48,51,55,54,50,51,55,42,51,53,53,43,50,51,40,49,52,51,52,51,52,52,70,73,41,66,70,74,75,77,55,86,50,68,68,59,47,51,52,54,53,53,49,54,52,51,48,41,48,48,36,27,51,50,24,47,49,45,27,51,51,48,53,57,48,49,52,55,44,49,55,30,50,50,52,34,62,55,46,32,62,80,77,68,43,63,62,90,76,62,72,82,85,59,58,83,60,83,83,49,81,91,55,60,58,92,73,55,67,69,57,54,51,35,50,50,26,48,52,53,23,51,50,32,52,54,51,46,45,54,47,53,28,63,78,68,56,28,76,81,38,76,66,51,37,53,51,50,43,52,51,54,53,49,50,51,48,51,51,53,50,52,51,49,51,49,56,52,50,50,50,55,50,46,48,62,66,37,84,91,30,69,79,62,76,42,74,59,86,126

Sequence (235 aa):
MQPNLIQQEEYINHLLKNIPREKQPEVLKEAYKNALDTRKFEIDLYWRRATYFWAFIAAIFVATYSMLNSNFLLNEKDPSITILKKMLIISIVLLGYLFSLGWYFVNRGSKVWQKNWETHIDLLENTLNGPLFKTLIKPNLNFWSLNSYYPFSVSKVNQFLSLCVTIFWVLLMNILIIFLFNLQKEFCCWMLSILITSFTLFLFGFIFYKQTVSFMHKHWKKGSAYKNPTYININ

Nearest PDB structures (foldseek):
  6cnn-assembly1_A  TM=3.361E-01  e=4.646E+00  Homo sapiens
  2z0o-assembly1_A-2  TM=2.949E-01  e=9.313E+00  Homo sapiens

Foldseek 3Di:
DDAAADELVRVLCVQCPPPDPVCSVVSLVVLLVVLVVVLVVLVVVLVVLLVVLVVLLVVLVVVLVVLVPDCVLVPDPDPVVNVVSLVVSLVSLVVSLVSLLVNLVSLVVSVVSSVVSVVSNCSSCCVPPNCPVVDDDDWDPPPPPPPTDDPDDPSVVSSVVSVVSNVVSLVVSLVSVCVSVVQVVDPVRSVVSSVVSVVVSVVVSVVVVVVVVVVVVVCCCPPPVNVRPHHYDDD